Protein AF-V6CKE5-F1 (afdb_monomer_lite)

InterPro domains:
  IPR001406 Pseudouridine synthase I, TruA [PTHR11142] (24-165)
  IPR020095 Pseudouridine synthase I, TruA, C-terminal [G3DSA:3.30.70.660] (12-166)
  IPR020097 Pseudouridine synthase I, TruA, alpha/beta domain [PF01416] (45-165)
  IPR020103 Pseudouridine synthase, catalytic domain superfamily [SSF55120] (24-178)

Radius of gyration: 19.89 Å; chains: 1; bounding box: 54×51×44 Å

Foldseek 3Di:
DWEFADPVLVVVCVVPNDPLNVQCVLAADYHYPQFAPVLLQVLFVVQAAWFQLQQLAQDDPVNVVVDPDDDGSTWHKHDWDKDFDARPPDDDPGTGGIDIDTDTPDHHPLNVQLSVLVSRCRRNVVDPSVLSVVCRVPRHNCSSVVVVRDGHDDSNDDDDDDDDDPVCVVPPVVDDDDPVNPD

Secondary structure (DSSP, 8-state):
-EEES-HHHHHHHHHS--HHHHHTTTTS-EE-S---HHHHHHHHHTTSEEEETTTT----HHHHHH-SSPPP-EEEEEEEEEEE---SS---SSEEEEEEEEEES---TTHHHHHHHHHHHHHTTSS-HHHHHHHHHS--TTHHHHTTPPPPPGGG---------THHHHS-SS----TTTT-

pLDDT: mean 93.05, std 6.75, range [58.78, 98.38]

Structure (mmCIF, N/CA/C/O backbone):
data_AF-V6CKE5-F1
#
_entry.id   AF-V6CKE5-F1
#
loop_
_atom_site.group_PDB
_atom_site.id
_atom_site.type_symbol
_atom_site.label_atom_id
_atom_site.label_alt_id
_atom_site.label_comp_id
_atom_site.label_asym_id
_atom_site.label_entity_id
_atom_site.label_seq_id
_atom_site.pdbx_PDB_ins_code
_atom_site.Cartn_x
_atom_site.Cartn_y
_atom_site.Cartn_z
_atom_site.occupancy
_atom_site.B_iso_or_equiv
_atom_site.auth_seq_id
_atom_site.auth_comp_id
_atom_site.auth_asym_id
_atom_site.auth_atom_id
_atom_site.pdbx_PDB_model_num
ATOM 1 N N . MET A 1 1 ? -2.002 -4.321 8.728 1.00 95.06 1 MET A N 1
ATOM 2 C CA . MET A 1 1 ? -2.732 -3.091 9.134 1.00 95.06 1 MET A CA 1
ATOM 3 C C . MET A 1 1 ? -3.701 -3.461 10.238 1.00 95.06 1 MET A C 1
ATOM 5 O O . MET A 1 1 ? -4.256 -4.550 10.170 1.00 95.06 1 MET A O 1
ATOM 9 N N . ALA A 1 2 ? -3.904 -2.573 11.210 1.00 96.38 2 ALA A N 1
ATOM 10 C CA . ALA A 1 2 ? -4.825 -2.771 12.328 1.00 96.38 2 ALA A CA 1
ATOM 11 C C . ALA A 1 2 ? -5.890 -1.666 12.286 1.00 96.38 2 ALA A C 1
ATOM 13 O O . ALA A 1 2 ? -5.598 -0.505 12.577 1.00 96.38 2 ALA A O 1
ATOM 14 N N . VAL A 1 3 ? -7.099 -2.001 11.843 1.00 97.12 3 VAL A N 1
ATOM 15 C CA . VAL A 1 3 ? -8.212 -1.056 11.671 1.00 97.12 3 VAL A CA 1
ATOM 16 C C . VAL A 1 3 ? -9.081 -1.106 12.914 1.00 97.12 3 VAL A C 1
ATOM 18 O O . VAL A 1 3 ? -9.561 -2.170 13.277 1.00 97.12 3 VAL A O 1
ATOM 21 N N . CYS A 1 4 ? -9.288 0.023 13.583 1.00 96.69 4 CYS A N 1
ATOM 22 C CA . CYS A 1 4 ? -10.132 0.053 14.772 1.00 96.69 4 CYS A CA 1
ATOM 23 C C . CYS A 1 4 ? -11.599 -0.233 14.414 1.00 96.69 4 CYS A C 1
ATOM 25 O O . CYS A 1 4 ? -12.102 0.276 13.410 1.00 96.69 4 CYS A O 1
ATOM 27 N N . ARG A 1 5 ? -12.280 -1.044 15.231 1.00 95.69 5 ARG A N 1
ATOM 28 C CA . ARG A 1 5 ? -13.643 -1.517 14.943 1.00 95.69 5 ARG A CA 1
ATOM 29 C C . ARG A 1 5 ? -14.715 -0.435 15.036 1.00 95.69 5 ARG A C 1
ATOM 31 O O . ARG A 1 5 ? -15.672 -0.470 14.268 1.00 95.69 5 ARG A O 1
ATOM 38 N N . SER A 1 6 ? -14.576 0.516 15.959 1.00 96.75 6 SER A N 1
ATOM 39 C CA . SER A 1 6 ? -15.578 1.566 16.170 1.00 96.75 6 SER A CA 1
ATOM 40 C C . SER A 1 6 ? -14.961 2.909 16.555 1.00 96.75 6 SER A C 1
ATOM 42 O O . SER A 1 6 ? -13.808 2.986 16.989 1.00 96.75 6 SER A O 1
ATOM 44 N N . TRP A 1 7 ? -15.719 3.989 16.348 1.00 96.62 7 TRP A N 1
ATOM 45 C CA . TRP A 1 7 ? -15.245 5.346 16.638 1.00 96.62 7 TRP A CA 1
ATOM 46 C C . TRP A 1 7 ? -15.131 5.591 18.141 1.00 96.62 7 TRP A C 1
ATOM 48 O O . TRP A 1 7 ? -14.214 6.281 18.574 1.00 96.62 7 TRP A O 1
ATOM 58 N N . GLU A 1 8 ? -15.997 4.967 18.938 1.00 95.50 8 GLU A N 1
ATOM 59 C CA . GLU A 1 8 ? -15.934 5.001 20.399 1.00 95.50 8 GLU A CA 1
ATOM 60 C C . GLU A 1 8 ? -14.622 4.388 20.898 1.00 95.50 8 GLU A C 1
ATOM 62 O O . GLU A 1 8 ? -13.918 5.000 21.701 1.00 95.50 8 GLU A O 1
ATOM 67 N N . LEU A 1 9 ? -14.252 3.214 20.366 1.00 94.88 9 LEU A N 1
ATOM 68 C CA . LEU A 1 9 ? -12.976 2.574 20.677 1.00 94.88 9 LEU A CA 1
ATOM 69 C C . LEU A 1 9 ? -11.803 3.446 20.234 1.00 94.88 9 LEU A C 1
ATOM 71 O O . LEU A 1 9 ? -10.870 3.637 21.008 1.00 94.88 9 LEU A O 1
ATOM 75 N N . TRP A 1 10 ? -11.861 4.009 19.024 1.00 95.88 10 TRP A N 1
ATOM 76 C CA . TRP A 1 10 ? -10.805 4.869 18.489 1.00 95.88 10 TRP A CA 1
ATOM 77 C C . TRP A 1 10 ? -10.541 6.102 19.360 1.00 95.88 10 TRP A C 1
ATOM 79 O O . TRP A 1 10 ? -9.384 6.443 19.604 1.00 95.88 10 TRP A O 1
ATOM 89 N N . GLU A 1 11 ? -11.587 6.762 19.854 1.00 95.00 11 GLU A N 1
ATOM 90 C CA . GLU A 1 11 ? -11.428 7.912 20.746 1.00 95.00 11 GLU A CA 1
ATOM 91 C C . GLU A 1 11 ? -10.971 7.492 22.150 1.00 95.00 11 GLU A C 1
ATOM 93 O O . GLU A 1 11 ? -10.092 8.141 22.720 1.00 95.00 11 GLU A O 1
ATOM 98 N N . SER A 1 12 ? -11.465 6.363 22.672 1.00 94.06 12 SER A N 1
ATOM 99 C CA . SER A 1 12 ? -11.025 5.813 23.960 1.00 94.06 12 SER A CA 1
ATOM 100 C C . SER A 1 12 ? -9.525 5.493 23.968 1.00 94.06 12 SER A C 1
ATOM 102 O O . SER A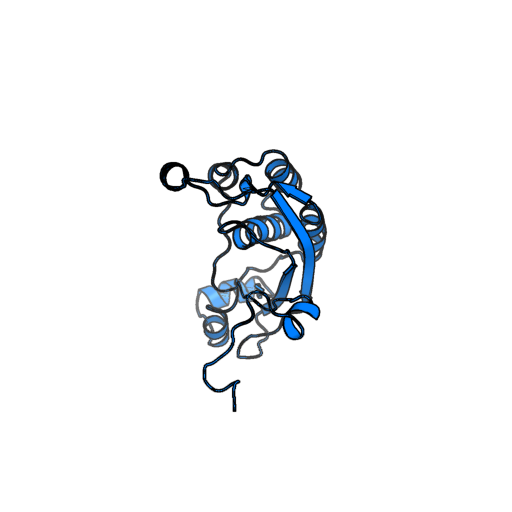 1 12 ? -8.798 5.997 24.823 1.00 94.06 12 SER A O 1
ATOM 104 N N . ILE A 1 13 ? -9.016 4.757 22.972 1.00 93.56 13 ILE A N 1
ATOM 105 C CA . ILE A 1 13 ? -7.592 4.373 22.915 1.00 93.56 13 ILE A CA 1
ATOM 106 C C . ILE A 1 13 ? -6.646 5.558 22.682 1.00 93.56 13 ILE A C 1
ATOM 108 O O . ILE A 1 13 ? -5.439 5.439 22.900 1.00 93.56 13 ILE A O 1
ATOM 112 N N . ARG A 1 14 ? -7.160 6.688 22.179 1.00 90.00 14 ARG A N 1
ATOM 113 C CA . ARG A 1 14 ? -6.380 7.924 22.020 1.00 90.00 14 ARG A CA 1
ATOM 114 C C . ARG A 1 14 ? -6.193 8.652 23.345 1.00 90.00 14 ARG A C 1
ATOM 116 O O . ARG A 1 14 ? -5.189 9.346 23.489 1.00 90.00 14 ARG A O 1
ATOM 123 N N . GLN A 1 15 ? -7.136 8.502 24.271 1.00 92.25 15 GLN A N 1
ATOM 124 C CA . GLN A 1 15 ? -7.051 9.054 25.620 1.00 92.25 15 GLN A CA 1
ATOM 125 C C . GLN A 1 15 ? -6.273 8.108 26.540 1.00 92.25 15 GLN A C 1
ATOM 127 O O . GLN A 1 15 ? -5.305 8.522 27.172 1.00 92.25 15 GLN A O 1
ATOM 132 N N . GLU A 1 16 ? -6.650 6.829 26.546 1.00 92.56 16 GLU A N 1
ATOM 133 C CA . GLU A 1 16 ? -6.089 5.795 27.416 1.00 92.56 16 GLU A CA 1
ATOM 134 C C . GLU A 1 16 ? -5.724 4.547 26.589 1.00 92.56 16 GLU A C 1
ATOM 136 O O . GLU A 1 16 ? -6.525 3.622 26.432 1.00 92.56 16 GLU A O 1
ATOM 141 N N . PRO A 1 17 ? -4.516 4.504 25.995 1.00 90.38 17 PRO A N 1
ATOM 142 C CA . PRO A 1 17 ? -4.097 3.378 25.171 1.00 90.38 17 PRO A CA 1
ATOM 143 C C . PRO A 1 17 ? -3.901 2.108 26.007 1.00 90.38 17 PRO A C 1
ATOM 145 O O . PRO A 1 17 ? -3.152 2.089 26.984 1.00 90.38 17 PRO A O 1
ATOM 148 N N . SER A 1 18 ? -4.520 1.013 25.567 1.00 89.94 18 SER A N 1
ATOM 149 C CA . SER A 1 18 ? -4.350 -0.311 26.173 1.00 89.94 18 SER A CA 1
ATOM 150 C C . SER A 1 18 ? -3.002 -0.955 25.821 1.00 89.94 18 SER A C 1
ATOM 152 O O . SER A 1 18 ? -2.327 -0.556 24.867 1.00 89.94 18 SER A O 1
ATOM 154 N N . ILE A 1 19 ? -2.633 -2.024 26.538 1.00 90.25 19 ILE A N 1
ATOM 155 C CA . ILE A 1 19 ? -1.428 -2.828 26.251 1.00 90.25 19 ILE A CA 1
ATOM 156 C C . ILE A 1 19 ? -1.431 -3.332 24.800 1.00 90.25 19 ILE A C 1
ATOM 158 O O . ILE A 1 19 ? -0.408 -3.244 24.121 1.00 90.25 19 ILE A O 1
ATOM 162 N N . SER A 1 20 ? -2.587 -3.764 24.283 1.00 88.44 20 SER A N 1
ATOM 163 C CA . SER A 1 20 ? -2.726 -4.200 22.889 1.00 88.44 20 SER A CA 1
ATOM 164 C C . SER A 1 20 ? -2.335 -3.090 21.906 1.00 88.44 20 SER A C 1
ATOM 166 O O . SER A 1 20 ? -1.635 -3.349 20.929 1.00 88.44 20 SER A O 1
ATOM 168 N N . CYS A 1 21 ? -2.677 -1.828 22.193 1.00 90.25 21 CYS A N 1
ATOM 169 C CA . CYS A 1 21 ? -2.290 -0.688 21.354 1.00 90.25 21 CYS A CA 1
ATOM 170 C C . CYS A 1 21 ? -0.771 -0.484 21.291 1.00 90.25 21 CYS A C 1
ATOM 172 O O . CYS A 1 21 ? -0.251 -0.106 20.239 1.00 90.25 21 CYS A O 1
ATOM 174 N N . PHE A 1 22 ? -0.065 -0.725 22.399 1.00 89.81 22 PHE A N 1
ATOM 175 C CA . PHE A 1 22 ? 1.396 -0.680 22.432 1.00 89.81 22 PHE A CA 1
ATOM 176 C C . PHE A 1 22 ? 2.013 -1.869 21.704 1.00 89.81 22 PHE A C 1
ATOM 178 O O . PHE A 1 22 ? 2.973 -1.681 20.961 1.00 89.81 22 PHE A O 1
ATOM 185 N N . SER A 1 23 ? 1.430 -3.059 21.863 1.00 89.19 23 SER A N 1
ATOM 186 C CA . SER A 1 23 ? 1.922 -4.280 21.223 1.00 89.19 23 SER A CA 1
ATOM 187 C C . SER A 1 23 ? 1.886 -4.210 19.694 1.00 89.19 23 SER A C 1
ATOM 189 O O . SER A 1 23 ? 2.765 -4.758 19.046 1.00 89.19 23 SER A O 1
ATOM 191 N N . GLU A 1 24 ? 0.931 -3.472 19.122 1.00 90.56 24 GLU A N 1
ATOM 192 C CA . GLU A 1 24 ? 0.772 -3.312 17.669 1.00 90.56 24 GLU A CA 1
ATOM 193 C C . GLU A 1 24 ? 1.508 -2.097 17.096 1.00 90.56 24 GLU A C 1
ATOM 195 O O . GLU A 1 24 ? 1.622 -1.948 15.877 1.00 90.56 24 GLU A O 1
ATOM 200 N N . ARG A 1 25 ? 1.994 -1.189 17.954 1.00 89.25 25 ARG A N 1
ATOM 201 C CA . ARG A 1 25 ? 2.515 0.123 17.538 1.00 89.25 25 ARG A CA 1
ATOM 202 C C . ARG A 1 25 ? 3.630 0.013 16.504 1.00 89.25 25 ARG A C 1
ATOM 204 O O . ARG A 1 25 ? 3.665 0.823 15.580 1.00 89.25 25 ARG A O 1
ATOM 211 N N . ASP A 1 26 ? 4.500 -0.973 16.689 1.00 91.50 26 ASP A N 1
ATOM 212 C CA . ASP A 1 26 ? 5.720 -1.161 15.908 1.00 91.50 26 ASP A CA 1
ATOM 213 C C . ASP A 1 26 ? 5.584 -2.295 14.871 1.00 91.50 26 ASP A C 1
ATOM 215 O O . ASP A 1 26 ? 6.546 -2.579 14.164 1.00 91.50 26 ASP A O 1
ATOM 219 N N . TYR A 1 27 ? 4.386 -2.888 14.738 1.00 93.56 27 TYR A N 1
ATOM 220 C CA . TYR A 1 27 ? 4.117 -4.006 13.822 1.00 93.56 27 TYR A CA 1
ATOM 221 C C . TYR A 1 27 ? 2.946 -3.771 12.864 1.00 93.56 27 TYR A C 1
ATOM 223 O O . TYR A 1 27 ? 2.770 -4.496 11.887 1.00 93.56 27 TYR A O 1
ATOM 231 N N . ALA A 1 28 ? 2.132 -2.741 13.095 1.00 95.12 28 ALA A N 1
ATOM 232 C CA . ALA A 1 28 ? 0.996 -2.446 12.242 1.00 95.12 28 ALA A CA 1
ATOM 233 C C . ALA A 1 28 ? 0.814 -0.945 12.018 1.00 95.12 28 ALA A C 1
ATOM 235 O O . ALA A 1 28 ? 0.992 -0.103 12.899 1.00 95.12 28 ALA A O 1
ATOM 236 N N . TRP A 1 29 ? 0.346 -0.597 10.817 1.00 96.19 29 TRP A N 1
ATOM 237 C CA . TRP A 1 29 ? -0.287 0.699 10.615 1.00 96.19 29 TRP A CA 1
ATOM 238 C C . TRP A 1 29 ? -1.669 0.673 11.273 1.00 96.19 29 TRP A C 1
ATOM 240 O O . TRP A 1 29 ? -2.582 0.015 10.766 1.00 96.19 29 TRP A O 1
ATOM 250 N N . ARG A 1 30 ? -1.788 1.363 12.413 1.00 95.12 30 ARG A N 1
ATOM 251 C CA . ARG A 1 30 ? -3.059 1.587 13.107 1.00 95.12 30 ARG A CA 1
ATOM 252 C C . ARG A 1 30 ? -3.893 2.623 12.366 1.00 95.12 30 ARG A C 1
ATOM 254 O O . ARG A 1 30 ? -3.406 3.714 12.065 1.00 95.12 30 ARG A O 1
ATOM 261 N N . LEU A 1 31 ? -5.135 2.266 12.082 1.00 96.19 31 LEU A N 1
ATOM 262 C CA . LEU A 1 31 ? -6.053 3.036 11.260 1.00 96.19 31 LEU A CA 1
ATOM 263 C C . LEU A 1 31 ? -7.394 3.231 11.990 1.00 96.19 31 LEU A C 1
ATOM 265 O O . LEU A 1 31 ? -7.808 2.339 12.734 1.00 96.19 31 LEU A O 1
ATOM 269 N N . PRO A 1 32 ? -8.081 4.369 11.786 1.00 96.75 32 PRO A N 1
ATOM 270 C CA . PRO A 1 32 ? -9.406 4.594 12.356 1.00 96.75 32 PRO A CA 1
ATOM 271 C C . PRO A 1 32 ? -10.468 3.684 11.707 1.00 96.75 32 PRO A C 1
ATOM 273 O O . PRO A 1 32 ? -10.220 3.089 10.655 1.00 96.75 32 PRO A O 1
ATOM 276 N N . PRO A 1 33 ? -11.678 3.602 12.271 1.00 97.19 33 PRO A N 1
ATOM 277 C CA . PRO A 1 33 ? -12.795 2.906 11.638 1.00 97.19 33 PRO A CA 1
ATOM 278 C C . PRO A 1 33 ? -13.175 3.533 10.291 1.00 97.19 33 PRO A C 1
ATOM 280 O O . PRO A 1 33 ? -12.913 4.710 10.039 1.00 97.19 33 PRO A O 1
ATOM 283 N N . GLY A 1 34 ? -13.817 2.746 9.421 1.00 95.94 34 GLY A N 1
ATOM 284 C CA . GLY A 1 34 ? -14.278 3.185 8.093 1.00 95.94 34 GLY A CA 1
ATOM 285 C C . GLY A 1 34 ? -13.407 2.733 6.915 1.00 95.94 34 GLY A C 1
ATOM 286 O O . GLY A 1 34 ? -13.657 3.131 5.782 1.00 95.94 34 GLY A O 1
ATOM 287 N N . PHE A 1 35 ? -12.397 1.896 7.160 1.00 97.38 35 PHE A N 1
ATOM 288 C CA . PHE A 1 35 ? -11.571 1.308 6.106 1.00 97.38 35 PHE A CA 1
ATOM 289 C C . PHE A 1 35 ? -12.399 0.377 5.207 1.00 97.38 35 PHE A C 1
ATOM 291 O O . PHE A 1 35 ? -12.988 -0.592 5.685 1.00 97.38 35 PHE A O 1
ATOM 298 N N . SER A 1 36 ? -12.396 0.617 3.894 1.00 97.69 36 SER A N 1
ATOM 299 C CA . SER A 1 36 ? -13.058 -0.266 2.926 1.00 97.69 36 SER A CA 1
ATOM 300 C C . SER A 1 36 ? -12.086 -1.254 2.267 1.00 97.69 36 SER A C 1
ATOM 302 O O . SER A 1 36 ? -11.322 -0.899 1.367 1.00 97.69 36 SER A O 1
ATOM 304 N N . ALA A 1 37 ? -12.170 -2.529 2.660 1.00 96.75 37 ALA A N 1
ATOM 305 C CA . ALA A 1 37 ? -11.401 -3.627 2.065 1.00 96.75 37 ALA A CA 1
ATOM 306 C C . ALA A 1 37 ? -11.645 -3.783 0.549 1.00 96.75 37 ALA A C 1
ATOM 308 O O . ALA A 1 37 ? -10.705 -3.974 -0.224 1.00 96.75 37 ALA A O 1
ATOM 309 N N . HIS A 1 38 ? -12.900 -3.635 0.110 1.00 97.12 38 HIS A N 1
ATOM 310 C CA . HIS A 1 38 ? -13.278 -3.718 -1.303 1.00 97.12 38 HIS A CA 1
ATOM 311 C C . HIS A 1 38 ? -12.565 -2.656 -2.153 1.00 97.12 38 HIS A C 1
ATOM 313 O O . HIS A 1 38 ? -12.032 -2.966 -3.216 1.00 97.12 38 HIS A O 1
ATOM 319 N N . LYS A 1 39 ? -12.500 -1.408 -1.668 1.00 97.75 39 LYS A N 1
ATOM 320 C CA . LYS A 1 39 ? -11.811 -0.315 -2.371 1.00 97.75 39 LYS A CA 1
ATOM 321 C C . LYS A 1 39 ? -10.315 -0.570 -2.508 1.00 97.75 39 LYS A C 1
ATOM 323 O O . LYS A 1 39 ? -9.745 -0.270 -3.553 1.00 97.75 39 LYS A O 1
ATOM 328 N N . VAL A 1 40 ? -9.688 -1.163 -1.492 1.00 97.31 40 VAL A N 1
ATOM 329 C CA . VAL A 1 40 ? -8.274 -1.555 -1.573 1.00 97.31 40 VAL A CA 1
ATOM 330 C C . VAL A 1 40 ? -8.052 -2.621 -2.637 1.00 97.31 40 VAL A C 1
ATOM 332 O O . VAL A 1 40 ? -7.129 -2.477 -3.431 1.00 97.31 40 VAL A O 1
ATOM 335 N N . LEU A 1 41 ? -8.903 -3.647 -2.702 1.00 96.56 41 LEU A N 1
ATOM 336 C CA . LEU A 1 41 ? -8.821 -4.668 -3.752 1.00 96.56 41 LEU A CA 1
ATOM 337 C C . LEU A 1 41 ? -9.003 -4.058 -5.149 1.00 96.56 41 LEU A C 1
ATOM 339 O O . LEU A 1 41 ? -8.202 -4.328 -6.041 1.00 96.56 41 LEU A O 1
ATOM 343 N N . GLN A 1 42 ? -10.005 -3.192 -5.324 1.00 96.88 42 GLN A N 1
ATOM 344 C CA . GLN A 1 42 ? -10.273 -2.504 -6.588 1.00 96.88 42 GLN A CA 1
ATOM 345 C C . GLN A 1 42 ? -9.085 -1.643 -7.040 1.00 96.88 42 GLN A C 1
ATOM 347 O O . GLN A 1 42 ? -8.617 -1.783 -8.167 1.00 96.88 42 GLN A O 1
ATOM 352 N N . ALA A 1 43 ? -8.571 -0.772 -6.169 1.00 97.75 43 ALA A N 1
ATOM 353 C CA . ALA A 1 43 ? -7.433 0.083 -6.500 1.00 97.75 43 ALA A CA 1
ATOM 354 C C . ALA A 1 43 ? -6.123 -0.707 -6.634 1.00 97.75 43 ALA A C 1
ATOM 356 O O . ALA A 1 43 ? -5.266 -0.340 -7.432 1.00 97.75 43 ALA A O 1
ATOM 357 N N . GLY A 1 44 ? -5.973 -1.815 -5.902 1.00 97.62 44 GLY A N 1
ATOM 358 C CA . GLY A 1 44 ? -4.832 -2.722 -6.006 1.00 97.62 44 GLY A CA 1
ATOM 359 C C . GLY A 1 44 ? -4.653 -3.275 -7.418 1.00 97.62 44 GLY A C 1
ATOM 360 O O . GLY A 1 44 ? -3.528 -3.344 -7.908 1.00 97.62 44 GLY A O 1
ATOM 361 N N . LYS A 1 45 ? -5.761 -3.569 -8.112 1.00 97.75 45 LYS A N 1
ATOM 362 C CA . LYS A 1 45 ? -5.739 -4.053 -9.499 1.00 97.75 45 LYS A CA 1
ATOM 363 C C . LYS A 1 45 ? -5.141 -3.072 -10.499 1.00 97.75 45 LYS A C 1
ATOM 365 O O . LYS A 1 45 ? -4.549 -3.521 -11.471 1.00 97.75 45 LYS A O 1
ATOM 370 N N . LEU A 1 46 ? -5.215 -1.765 -10.247 1.00 97.69 46 LEU A N 1
ATOM 371 C CA . LEU A 1 46 ? -4.593 -0.765 -11.122 1.00 97.69 46 LEU A CA 1
ATOM 372 C C . LEU A 1 46 ? -3.063 -0.852 -11.135 1.00 97.69 46 LEU A C 1
ATOM 374 O O . LEU A 1 46 ? -2.432 -0.393 -12.080 1.00 97.69 46 LEU A O 1
ATOM 378 N N . PHE A 1 47 ? -2.467 -1.414 -10.084 1.00 97.94 47 PHE A N 1
ATOM 379 C CA . PHE A 1 47 ? -1.020 -1.537 -9.962 1.00 97.94 47 PHE A CA 1
ATOM 380 C C . PHE A 1 47 ? -0.463 -2.819 -10.579 1.00 97.94 47 PHE A C 1
ATOM 382 O O . PHE A 1 47 ? 0.743 -2.879 -10.800 1.00 97.94 47 PHE A O 1
ATOM 389 N N . GLU A 1 48 ? -1.290 -3.842 -10.815 1.00 98.06 48 GLU A N 1
ATOM 390 C CA . GLU A 1 48 ? -0.838 -5.111 -11.392 1.00 98.06 48 GLU A CA 1
ATOM 391 C C . GLU A 1 48 ? -0.382 -4.920 -12.854 1.00 98.06 48 GLU A C 1
ATOM 393 O O . GLU A 1 48 ? -0.897 -4.076 -13.589 1.00 98.06 48 GLU A O 1
ATOM 398 N N . GLY A 1 49 ? 0.609 -5.709 -13.273 1.00 98.06 49 GLY A N 1
ATOM 399 C CA . GLY A 1 49 ? 1.218 -5.635 -14.599 1.00 98.06 49 GLY A CA 1
ATOM 400 C C . GLY A 1 49 ? 2.427 -4.702 -14.682 1.00 98.06 49 GLY A C 1
ATOM 401 O O . GLY A 1 49 ? 3.091 -4.402 -13.685 1.00 98.06 49 GLY A O 1
ATOM 402 N N . GLU A 1 50 ? 2.753 -4.291 -15.907 1.00 97.69 50 GLU A N 1
ATOM 403 C CA . GLU A 1 50 ? 3.864 -3.384 -16.187 1.00 97.69 50 GLU A CA 1
ATOM 404 C C . GLU A 1 50 ? 3.465 -1.935 -15.893 1.00 97.69 50 GLU A C 1
ATOM 406 O O . GLU A 1 50 ? 2.481 -1.431 -16.425 1.00 97.69 50 GLU A O 1
ATOM 411 N N . GLN A 1 51 ? 4.240 -1.263 -15.044 1.00 96.75 51 GLN A N 1
ATOM 412 C CA . GLN A 1 51 ? 3.959 0.092 -14.585 1.00 96.75 51 GLN A CA 1
ATOM 413 C C . GLN A 1 51 ? 5.238 0.925 -14.499 1.00 96.75 51 GLN A C 1
ATOM 415 O O . GLN A 1 51 ? 6.291 0.448 -14.061 1.00 96.75 51 GLN A O 1
ATOM 420 N N . VAL A 1 52 ? 5.140 2.211 -14.841 1.00 96.56 52 VAL A N 1
ATOM 421 C CA . VAL A 1 52 ? 6.217 3.178 -14.596 1.00 96.56 52 VAL A CA 1
ATOM 422 C C . VAL A 1 52 ? 6.001 3.811 -13.222 1.00 96.56 52 VAL A C 1
ATOM 424 O O . VAL A 1 52 ? 5.240 4.756 -13.049 1.00 96.56 52 VAL A O 1
ATOM 427 N N . MET A 1 53 ? 6.711 3.317 -12.213 1.00 97.25 53 MET A N 1
ATOM 428 C CA . MET A 1 53 ? 6.523 3.673 -10.800 1.00 97.25 53 MET A CA 1
ATOM 429 C C . MET A 1 53 ? 7.169 5.009 -10.404 1.00 97.25 53 MET A C 1
ATOM 431 O O . MET A 1 53 ? 7.554 5.205 -9.252 1.00 97.25 53 MET A O 1
ATOM 435 N N . GLY A 1 54 ? 7.303 5.944 -11.349 1.00 96.44 54 GLY A N 1
ATOM 436 C CA . GLY A 1 54 ? 8.041 7.192 -11.156 1.00 96.44 54 GLY A CA 1
ATOM 437 C C . GLY A 1 54 ? 7.445 8.070 -10.060 1.00 96.44 54 GLY A C 1
ATOM 438 O O . GLY A 1 54 ? 8.181 8.519 -9.187 1.00 96.44 54 GLY A O 1
ATOM 439 N N . SER A 1 55 ? 6.120 8.232 -10.012 1.00 97.31 55 SER A N 1
ATOM 440 C CA . SER A 1 55 ? 5.463 8.974 -8.924 1.00 97.31 55 SER A CA 1
ATOM 441 C C . SER A 1 55 ? 5.501 8.269 -7.575 1.00 97.31 55 SER A C 1
ATOM 443 O O . SER A 1 55 ? 5.440 8.915 -6.532 1.00 97.31 55 SER A O 1
ATOM 445 N N . PHE A 1 56 ? 5.688 6.954 -7.573 1.00 97.69 56 PHE A N 1
ATOM 446 C CA . PHE A 1 56 ? 5.867 6.161 -6.361 1.00 97.69 56 PHE A CA 1
ATOM 447 C C . PHE A 1 56 ? 7.347 6.023 -5.971 1.00 97.69 56 PHE A C 1
ATOM 449 O O . PHE A 1 56 ? 7.657 5.383 -4.971 1.00 97.69 56 PHE A O 1
ATOM 456 N N . PHE A 1 57 ? 8.273 6.642 -6.706 1.00 96.06 57 PHE A N 1
ATOM 457 C CA . PHE A 1 57 ? 9.700 6.604 -6.415 1.00 96.06 57 PHE A CA 1
ATOM 458 C C . PHE A 1 57 ? 10.108 7.825 -5.590 1.00 96.06 57 PHE A C 1
ATOM 460 O O . PHE A 1 57 ? 10.091 8.956 -6.081 1.00 96.06 57 PHE A O 1
ATOM 467 N N . LYS A 1 58 ? 10.572 7.617 -4.350 1.00 94.75 58 LYS A N 1
ATOM 468 C CA . LYS A 1 58 ? 11.346 8.657 -3.661 1.00 94.75 58 LYS A CA 1
ATOM 469 C C . LYS A 1 58 ? 12.695 8.827 -4.351 1.00 94.75 58 LYS A C 1
ATOM 471 O O . LYS A 1 58 ? 13.652 8.127 -4.030 1.00 94.75 58 LYS A O 1
ATOM 476 N N . HIS A 1 59 ? 12.724 9.777 -5.276 1.00 91.94 59 HIS A N 1
ATOM 477 C CA . HIS A 1 59 ? 13.905 10.149 -6.034 1.00 91.94 59 HIS A CA 1
ATOM 478 C C . HIS A 1 59 ? 14.033 11.672 -6.063 1.00 91.94 59 HIS A C 1
ATOM 480 O O . HIS A 1 59 ? 13.487 12.363 -6.934 1.00 91.94 59 HIS A O 1
ATOM 486 N N . THR A 1 60 ? 14.695 12.200 -5.039 1.00 87.94 60 THR A N 1
ATOM 487 C CA . THR A 1 60 ? 14.898 13.636 -4.836 1.00 87.94 60 THR A CA 1
ATOM 488 C C . THR A 1 60 ? 15.888 14.200 -5.853 1.00 87.94 60 THR A C 1
ATOM 490 O O . THR A 1 60 ? 16.771 13.499 -6.345 1.00 87.94 60 THR A O 1
ATOM 493 N N . ALA A 1 61 ? 15.807 15.505 -6.130 1.00 87.12 61 ALA A N 1
ATOM 494 C CA . ALA A 1 61 ? 16.784 16.179 -6.990 1.00 87.12 61 ALA A CA 1
ATOM 495 C C . ALA A 1 61 ? 18.227 16.052 -6.467 1.00 87.12 61 ALA A C 1
ATOM 497 O O . ALA A 1 61 ? 19.168 16.098 -7.249 1.00 87.12 61 ALA A O 1
ATOM 498 N N . ARG A 1 62 ? 18.409 15.888 -5.148 1.00 87.56 62 ARG A N 1
ATOM 499 C CA . ARG A 1 62 ? 19.719 15.619 -4.549 1.00 87.56 62 ARG A CA 1
ATOM 500 C C . ARG A 1 62 ? 20.243 14.250 -4.969 1.00 87.56 62 ARG A C 1
ATOM 502 O O . ARG A 1 62 ? 21.370 14.183 -5.431 1.00 87.56 62 ARG A O 1
ATOM 509 N N . GLU A 1 63 ? 19.444 13.198 -4.822 1.00 86.75 63 GLU A N 1
ATOM 510 C CA . GLU A 1 63 ? 19.827 11.825 -5.189 1.00 86.75 63 GLU A CA 1
ATOM 511 C C . GLU A 1 63 ? 20.156 11.721 -6.681 1.00 86.75 63 GLU A C 1
ATOM 513 O O . GLU A 1 63 ? 21.239 11.255 -7.024 1.00 86.75 63 GLU A O 1
ATOM 518 N N . LYS A 1 64 ? 19.324 12.326 -7.540 1.00 86.94 64 LYS A N 1
ATOM 519 C CA . LYS A 1 64 ? 19.545 12.398 -8.996 1.00 86.94 64 LYS A CA 1
ATOM 520 C C . LYS A 1 64 ? 20.920 12.942 -9.395 1.00 86.94 64 LYS A C 1
ATOM 522 O O . LYS A 1 64 ? 21.435 12.568 -10.438 1.00 86.94 64 LYS A O 1
ATOM 527 N N . ARG A 1 65 ? 21.507 13.848 -8.602 1.00 88.38 65 ARG A N 1
ATOM 528 C CA . ARG A 1 65 ? 22.827 14.441 -8.893 1.00 88.38 65 ARG A CA 1
ATOM 529 C C . ARG A 1 65 ? 24.000 13.525 -8.552 1.00 88.38 65 ARG A C 1
ATOM 531 O O . ARG A 1 65 ? 25.073 13.717 -9.110 1.00 88.38 65 ARG A O 1
ATOM 538 N N . TYR A 1 66 ? 23.822 12.604 -7.608 1.00 87.56 66 TYR A N 1
ATOM 539 C CA . TYR A 1 66 ? 24.884 11.708 -7.140 1.00 87.56 66 TYR A CA 1
ATOM 540 C C . TYR A 1 66 ? 24.787 10.305 -7.749 1.00 87.56 66 TYR A C 1
ATOM 542 O O . TYR A 1 66 ? 25.708 9.513 -7.575 1.00 87.56 66 TYR A O 1
ATOM 550 N N . GLU A 1 67 ? 23.699 9.990 -8.454 1.00 86.69 67 GLU A N 1
ATOM 551 C CA . GLU A 1 67 ? 23.523 8.707 -9.129 1.00 86.69 67 GLU A CA 1
ATOM 552 C C . GLU A 1 67 ? 24.152 8.729 -10.533 1.00 86.69 67 GLU A C 1
ATOM 554 O O . GLU A 1 67 ? 23.656 9.437 -11.409 1.00 86.69 67 GLU A O 1
ATOM 559 N N . PRO A 1 68 ? 25.211 7.936 -10.792 1.00 83.38 68 PRO A N 1
ATOM 560 C CA . PRO A 1 68 ? 25.793 7.830 -12.131 1.00 83.38 68 PRO A CA 1
ATOM 561 C C . PRO A 1 68 ? 24.853 7.122 -13.118 1.00 83.38 68 PRO A C 1
ATOM 563 O O . PRO A 1 68 ? 24.918 7.366 -14.319 1.00 83.38 68 PRO A O 1
ATOM 566 N N . ILE A 1 69 ? 23.979 6.245 -12.613 1.00 83.88 69 ILE A N 1
ATOM 567 C CA . ILE A 1 69 ? 22.962 5.524 -13.378 1.00 83.88 69 ILE A CA 1
ATOM 568 C C . ILE A 1 69 ? 21.671 5.561 -12.566 1.00 83.88 69 ILE A C 1
ATOM 570 O O . ILE A 1 69 ? 21.626 5.034 -11.455 1.00 83.88 69 ILE A O 1
ATOM 574 N N . SER A 1 70 ? 20.620 6.162 -13.122 1.00 78.38 70 SER A N 1
ATOM 575 C CA . SER A 1 70 ? 19.315 6.183 -12.464 1.00 78.38 70 SER A CA 1
ATOM 576 C C . SER A 1 70 ? 18.656 4.798 -12.507 1.00 78.38 70 SER A C 1
ATOM 578 O O . SER A 1 70 ? 18.563 4.202 -13.586 1.00 78.38 70 SER A O 1
ATOM 580 N N . PRO A 1 71 ? 18.132 4.289 -11.376 1.00 83.56 71 PRO A N 1
ATOM 581 C CA . PRO A 1 71 ? 17.331 3.077 -11.361 1.00 83.56 71 PRO A CA 1
ATOM 582 C C . PRO A 1 71 ? 16.129 3.209 -12.293 1.00 83.56 71 PRO A C 1
ATOM 584 O O . PRO A 1 71 ? 15.425 4.222 -12.289 1.00 83.56 71 PRO A O 1
ATOM 587 N N . THR A 1 72 ? 15.846 2.157 -13.061 1.00 91.25 72 THR A N 1
ATOM 588 C CA . THR A 1 72 ? 14.628 2.125 -13.873 1.00 91.25 72 THR A CA 1
ATOM 589 C C . THR A 1 72 ? 13.394 2.128 -12.971 1.00 91.25 72 THR A C 1
ATOM 591 O O . THR A 1 72 ? 13.270 1.297 -12.066 1.00 91.25 72 THR A O 1
ATOM 594 N N . ALA A 1 73 ? 12.471 3.057 -13.220 1.00 94.19 73 ALA A N 1
ATOM 595 C CA . ALA A 1 73 ? 11.167 3.092 -12.563 1.00 94.19 73 ALA A CA 1
ATOM 596 C C . ALA A 1 73 ? 10.167 2.105 -13.190 1.00 94.19 73 ALA A C 1
ATOM 598 O O . ALA A 1 73 ? 9.104 1.891 -12.617 1.00 94.19 73 ALA A O 1
ATOM 599 N N . LEU A 1 74 ? 10.503 1.481 -14.327 1.00 97.06 74 LEU A N 1
ATOM 600 C CA . LEU A 1 74 ? 9.693 0.419 -14.918 1.00 97.06 74 LEU A CA 1
ATOM 601 C C . LEU A 1 74 ? 9.726 -0.808 -14.003 1.00 97.06 74 LEU A C 1
ATOM 603 O O . LEU A 1 74 ? 10.802 -1.299 -13.633 1.00 97.06 74 LEU A O 1
ATOM 607 N N . LYS A 1 75 ? 8.552 -1.266 -13.581 1.00 97.06 75 LYS A N 1
ATOM 608 C CA . LYS A 1 75 ? 8.379 -2.379 -12.649 1.00 97.06 75 LYS A CA 1
ATOM 609 C C . LYS A 1 75 ? 7.211 -3.233 -13.111 1.00 97.06 75 LYS A C 1
ATOM 611 O O . LYS A 1 75 ? 6.224 -2.711 -13.609 1.00 97.06 75 LYS A O 1
ATOM 616 N N . TYR A 1 76 ? 7.336 -4.539 -12.914 1.00 97.94 76 TYR A N 1
ATOM 617 C CA . TYR A 1 76 ? 6.252 -5.479 -13.153 1.00 97.94 76 TYR A CA 1
ATOM 618 C C . TYR A 1 76 ? 5.745 -5.986 -11.807 1.00 97.94 76 TYR A C 1
ATOM 620 O O . TYR A 1 76 ? 6.494 -6.641 -11.074 1.00 97.94 76 TYR A O 1
ATOM 628 N N . ILE A 1 77 ? 4.507 -5.643 -11.465 1.00 98.25 77 ILE A N 1
ATOM 629 C CA . ILE A 1 77 ? 3.852 -6.094 -10.238 1.00 98.25 77 ILE A CA 1
ATOM 630 C C . ILE A 1 77 ? 3.010 -7.313 -10.580 1.00 98.25 77 ILE A C 1
ATOM 632 O O . ILE A 1 77 ? 2.063 -7.234 -11.357 1.00 98.25 77 ILE A O 1
ATOM 636 N N . PHE A 1 78 ? 3.362 -8.449 -9.988 1.00 97.88 78 PHE A N 1
ATOM 637 C CA . PHE A 1 78 ? 2.666 -9.710 -10.209 1.00 97.88 78 PHE A CA 1
ATOM 638 C C . PHE A 1 78 ? 1.320 -9.748 -9.496 1.00 97.88 78 PHE A C 1
ATOM 640 O O . PHE A 1 78 ? 0.362 -10.298 -10.029 1.00 97.88 78 PHE A O 1
ATOM 647 N N . HIS A 1 79 ? 1.251 -9.192 -8.285 1.00 97.62 79 HIS A N 1
ATOM 648 C CA . HIS A 1 79 ? 0.047 -9.276 -7.475 1.00 97.62 79 HIS A CA 1
ATOM 649 C C . HIS A 1 79 ? -0.054 -8.145 -6.455 1.00 97.62 79 HIS A C 1
ATOM 651 O O . HIS A 1 79 ? 0.940 -7.797 -5.812 1.00 97.62 79 HIS A O 1
ATOM 657 N N . VAL A 1 80 ? -1.274 -7.640 -6.267 1.00 98.12 80 VAL A N 1
ATOM 658 C CA . VAL A 1 80 ? -1.674 -6.856 -5.096 1.00 98.12 80 VAL A CA 1
ATOM 659 C C . VAL A 1 80 ? -2.909 -7.513 -4.480 1.00 98.12 80 VAL A C 1
ATOM 661 O O . VAL A 1 80 ? -3.992 -7.502 -5.065 1.00 98.12 80 VAL A O 1
ATOM 664 N N . GLY A 1 81 ? -2.736 -8.103 -3.301 1.00 96.81 81 GLY A N 1
ATOM 665 C CA . GLY A 1 81 ? -3.764 -8.866 -2.597 1.00 96.81 81 GLY A CA 1
ATOM 666 C C . GLY A 1 81 ? -4.111 -8.287 -1.235 1.00 96.81 81 GLY A C 1
ATOM 667 O O . GLY A 1 81 ? -3.320 -7.563 -0.633 1.00 96.81 81 GLY A O 1
ATOM 668 N N . LEU A 1 82 ? -5.292 -8.650 -0.736 1.00 97.19 82 LEU A N 1
ATOM 669 C CA . LEU A 1 82 ? -5.745 -8.360 0.621 1.00 97.19 82 LEU A CA 1
ATOM 670 C C . LEU A 1 82 ? -6.238 -9.660 1.260 1.00 97.19 82 LEU A C 1
ATOM 672 O O . LEU A 1 82 ? -7.087 -10.342 0.687 1.00 97.19 82 LEU A O 1
ATOM 676 N N . SER A 1 83 ? -5.749 -9.977 2.452 1.00 97.06 83 SER A N 1
ATOM 677 C CA . SER A 1 83 ? -6.239 -11.092 3.261 1.00 97.06 83 SER A CA 1
ATOM 678 C C . SER A 1 83 ? -6.561 -10.635 4.679 1.00 97.06 83 SER A C 1
ATOM 680 O O . SER A 1 83 ? -6.136 -9.562 5.126 1.00 97.06 83 SER A O 1
ATOM 682 N N . LYS A 1 84 ? -7.305 -11.471 5.410 1.00 96.44 84 LYS A N 1
ATOM 683 C CA . LYS A 1 84 ? -7.442 -11.311 6.857 1.00 96.44 84 LYS A CA 1
ATOM 684 C C . LYS A 1 84 ? -6.050 -11.423 7.490 1.00 96.44 84 LYS A C 1
ATOM 686 O O . LYS A 1 84 ? -5.264 -12.287 7.099 1.00 96.44 84 LYS A O 1
ATOM 691 N N . GLY A 1 85 ? -5.741 -10.494 8.383 1.00 94.88 85 GLY A N 1
ATOM 692 C CA . GLY A 1 85 ? -4.553 -10.533 9.226 1.00 94.88 85 GLY A CA 1
ATOM 693 C C . GLY A 1 85 ? -4.899 -10.981 10.639 1.00 94.88 85 GLY A C 1
ATOM 694 O O . GLY A 1 85 ? -6.054 -11.279 10.948 1.00 94.88 85 GLY A O 1
ATOM 695 N N . GLU A 1 86 ? -3.894 -10.972 11.504 1.00 94.00 86 GLU A N 1
ATOM 696 C CA . GLU A 1 86 ? -4.015 -11.356 12.908 1.00 94.00 86 GLU A CA 1
ATOM 697 C C . GLU A 1 86 ? -3.211 -10.390 13.778 1.00 94.00 86 GLU A C 1
ATOM 699 O O . GLU A 1 86 ? -2.356 -9.652 13.274 1.00 94.00 86 GLU A O 1
ATOM 704 N N . ALA A 1 87 ? -3.522 -10.373 15.073 1.00 93.56 87 ALA A N 1
ATOM 705 C CA . ALA A 1 87 ? -2.750 -9.611 16.041 1.00 93.56 87 ALA A CA 1
ATOM 706 C C . ALA A 1 87 ? -1.320 -10.149 16.111 1.00 93.56 87 ALA A C 1
ATOM 708 O O . ALA A 1 87 ? -1.113 -11.361 16.094 1.00 93.56 87 ALA A O 1
ATOM 709 N N . TYR A 1 88 ? -0.334 -9.256 16.210 1.00 88.50 88 TYR A N 1
ATOM 710 C CA . TYR A 1 88 ? 1.066 -9.678 16.236 1.00 88.50 88 TYR A CA 1
ATOM 711 C C . TYR A 1 88 ? 1.431 -10.382 17.549 1.00 88.50 88 TYR A C 1
ATOM 713 O O . TYR A 1 88 ? 2.196 -11.341 17.555 1.00 88.50 88 TYR A O 1
ATOM 721 N N . SER A 1 89 ? 0.904 -9.881 18.669 1.00 87.38 89 SER A N 1
ATOM 722 C CA . SER A 1 89 ? 1.290 -10.340 20.009 1.00 87.38 89 SER A CA 1
ATOM 723 C C . SER A 1 89 ? 0.108 -10.849 20.824 1.00 87.38 89 SER A C 1
ATOM 725 O O . SER A 1 89 ? 0.164 -11.941 21.382 1.00 87.38 89 SER A O 1
ATOM 727 N N . MET A 1 90 ? -0.970 -10.064 20.902 1.00 88.44 90 MET A N 1
ATOM 728 C CA . MET A 1 90 ? -2.099 -10.364 21.778 1.00 88.44 90 MET A CA 1
ATOM 729 C C . MET A 1 90 ? -3.419 -10.196 21.043 1.00 88.44 90 MET A C 1
ATOM 731 O O . MET A 1 90 ? -3.719 -9.115 20.524 1.00 88.44 90 MET A O 1
ATOM 735 N N . GLU A 1 91 ? -4.238 -11.245 21.077 1.00 92.19 91 GLU A N 1
ATOM 736 C CA . GLU A 1 91 ? -5.629 -11.151 20.654 1.00 92.19 91 GLU A CA 1
ATOM 737 C C . GLU A 1 91 ? -6.340 -10.024 21.406 1.00 92.19 91 GLU A C 1
ATOM 739 O O . GLU A 1 91 ? -6.110 -9.773 22.592 1.00 92.19 91 GLU A O 1
ATOM 744 N N . ASN A 1 92 ? -7.180 -9.298 20.681 1.00 92.75 92 ASN A N 1
ATOM 745 C CA . ASN A 1 92 ? -7.947 -8.193 21.219 1.00 92.75 92 ASN A CA 1
ATOM 746 C C . ASN A 1 92 ? -9.210 -7.983 20.389 1.00 92.75 92 ASN A C 1
ATOM 748 O O . ASN A 1 92 ? -9.334 -8.437 19.250 1.00 92.75 92 ASN A O 1
ATOM 752 N N . ASP A 1 93 ? -10.143 -7.255 20.976 1.00 93.00 93 ASP A N 1
ATOM 753 C CA . ASP A 1 93 ? -11.410 -6.870 20.380 1.00 93.00 93 ASP A CA 1
ATOM 754 C C . ASP A 1 93 ? -11.408 -5.435 19.827 1.00 93.00 93 ASP A C 1
ATOM 756 O O . ASP A 1 93 ? -12.454 -4.932 19.420 1.00 93.00 93 ASP A O 1
ATOM 760 N N . ILE A 1 94 ? -10.235 -4.794 19.764 1.00 94.69 94 ILE A N 1
ATOM 761 C CA . ILE A 1 94 ? -10.068 -3.389 19.371 1.00 94.69 94 ILE A CA 1
ATOM 762 C C . ILE A 1 94 ? -9.930 -3.250 17.854 1.00 94.69 94 ILE A C 1
ATOM 764 O O . ILE A 1 94 ? -10.493 -2.320 17.263 1.00 94.69 94 ILE A O 1
ATOM 768 N N . TYR A 1 95 ? -9.161 -4.147 17.230 1.00 95.94 95 TYR A N 1
ATOM 769 C CA . TYR A 1 95 ? -8.790 -4.050 15.821 1.00 95.94 95 TYR A CA 1
ATOM 770 C C . TYR A 1 95 ? -9.301 -5.223 14.980 1.00 95.94 95 TYR A C 1
ATOM 772 O O . TYR A 1 95 ? -9.284 -6.382 15.392 1.00 95.94 95 TYR A O 1
ATOM 780 N N . ASP A 1 96 ? -9.670 -4.904 13.744 1.00 96.56 96 ASP A N 1
ATOM 781 C CA . ASP A 1 96 ? -9.726 -5.842 12.634 1.00 96.56 96 ASP A CA 1
ATOM 782 C C . ASP A 1 96 ? -8.426 -5.752 11.836 1.00 96.56 96 ASP A C 1
ATOM 784 O O . ASP A 1 96 ? -7.981 -4.676 11.419 1.00 96.56 96 ASP A O 1
ATOM 788 N N . TYR A 1 97 ? -7.800 -6.903 11.627 1.00 97.00 97 TYR A N 1
ATOM 789 C CA . TYR A 1 97 ? -6.482 -6.987 11.022 1.00 97.00 97 TYR A CA 1
ATOM 790 C C . TYR A 1 97 ? -6.569 -7.346 9.543 1.00 97.00 97 TYR A C 1
ATOM 792 O O . TYR A 1 97 ? -7.310 -8.241 9.134 1.00 97.00 97 TYR A O 1
ATOM 800 N N . TYR A 1 98 ? -5.756 -6.659 8.746 1.00 97.31 98 TYR A N 1
ATOM 801 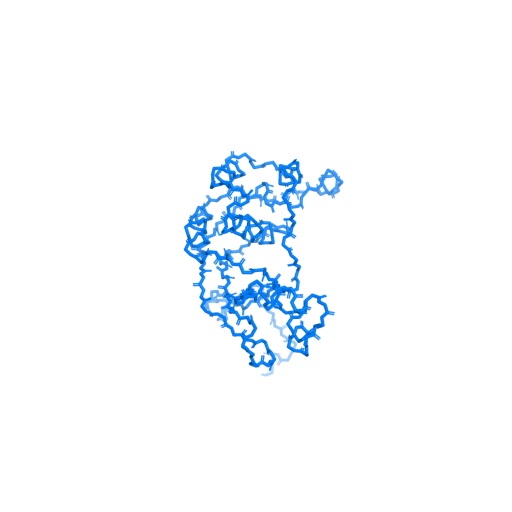C CA . TYR A 1 98 ? -5.682 -6.834 7.299 1.00 97.31 98 TYR A CA 1
ATOM 802 C C . TYR A 1 98 ? -4.233 -6.897 6.833 1.00 97.31 98 TYR A C 1
ATOM 804 O O . TYR A 1 98 ? -3.442 -5.997 7.142 1.00 97.31 98 TYR A O 1
ATOM 812 N N . ASN A 1 99 ? -3.913 -7.898 6.020 1.00 97.31 99 ASN A N 1
ATOM 813 C CA . ASN A 1 99 ? -2.617 -8.029 5.366 1.00 97.31 99 ASN A CA 1
ATOM 814 C C . ASN A 1 99 ? -2.759 -7.639 3.897 1.00 97.31 99 ASN A C 1
ATOM 816 O O . ASN A 1 99 ? -3.593 -8.195 3.187 1.00 97.31 99 ASN A O 1
ATOM 820 N N . VAL A 1 100 ? -1.959 -6.666 3.455 1.00 97.88 100 VAL A N 1
ATOM 821 C CA . VAL A 1 100 ? -1.832 -6.326 2.034 1.00 97.88 100 VAL A CA 1
ATOM 822 C C . VAL A 1 100 ? -0.530 -6.919 1.528 1.00 97.88 100 VAL A C 1
ATOM 824 O O . VAL A 1 100 ? 0.541 -6.563 2.017 1.00 97.88 100 VAL A O 1
ATOM 827 N N . THR A 1 101 ? -0.636 -7.805 0.546 1.00 97.88 101 THR A N 1
ATOM 828 C CA . THR A 1 101 ? 0.505 -8.497 -0.053 1.00 97.88 101 THR A CA 1
ATOM 829 C C . THR A 1 101 ? 0.786 -7.890 -1.414 1.00 97.88 101 THR A C 1
ATOM 831 O O . THR A 1 101 ? -0.107 -7.822 -2.256 1.00 97.88 101 THR A O 1
ATOM 834 N N . ILE A 1 102 ? 2.025 -7.458 -1.643 1.00 98.25 102 ILE A N 1
ATOM 835 C CA . ILE A 1 102 ? 2.468 -6.929 -2.935 1.00 98.25 102 ILE A CA 1
ATOM 836 C C . ILE A 1 102 ? 3.644 -7.770 -3.412 1.00 98.25 102 ILE A C 1
ATOM 838 O O . ILE A 1 102 ? 4.672 -7.833 -2.741 1.00 98.25 102 ILE A O 1
ATOM 842 N N . VAL A 1 103 ? 3.499 -8.392 -4.580 1.00 98.12 103 VAL A N 1
ATOM 843 C CA . VAL A 1 103 ? 4.504 -9.294 -5.154 1.00 98.12 103 VAL A CA 1
ATOM 844 C C . VAL A 1 103 ? 5.051 -8.684 -6.437 1.00 98.12 103 VAL A C 1
ATOM 846 O O . VAL A 1 103 ? 4.298 -8.381 -7.361 1.00 98.12 103 VAL A O 1
ATOM 849 N N . ALA A 1 104 ? 6.368 -8.503 -6.508 1.00 97.50 104 ALA A N 1
ATOM 850 C CA . ALA A 1 104 ? 7.075 -8.015 -7.690 1.00 97.50 104 ALA A CA 1
ATOM 851 C C . ALA A 1 104 ? 8.525 -8.514 -7.675 1.00 97.50 104 ALA A C 1
ATOM 853 O O . ALA A 1 104 ? 9.064 -8.834 -6.618 1.00 97.50 104 ALA A O 1
ATOM 854 N N . LYS A 1 105 ? 9.189 -8.520 -8.837 1.00 95.06 105 LYS A N 1
ATOM 855 C CA . LYS A 1 105 ? 10.619 -8.881 -8.940 1.00 95.06 105 LYS A CA 1
ATOM 856 C C . LYS A 1 105 ? 11.532 -7.884 -8.215 1.00 95.06 105 LYS A C 1
ATOM 858 O O . LYS A 1 105 ? 12.612 -8.232 -7.756 1.00 95.06 105 LYS A O 1
ATOM 863 N N . SER A 1 106 ? 11.144 -6.613 -8.202 1.00 95.75 106 SER A N 1
ATOM 864 C CA . SER A 1 106 ? 11.908 -5.527 -7.588 1.00 95.75 106 SER A CA 1
ATOM 865 C C . SER A 1 106 ? 10.978 -4.362 -7.266 1.00 95.75 106 SER A C 1
ATOM 867 O O . SER A 1 106 ? 9.883 -4.277 -7.822 1.00 95.75 106 SER A O 1
ATOM 869 N N . PHE A 1 107 ? 11.440 -3.446 -6.417 1.00 97.19 107 PHE A N 1
ATOM 870 C CA . PHE A 1 107 ? 10.730 -2.224 -6.046 1.00 97.19 107 PHE A CA 1
ATOM 871 C C . PHE A 1 107 ? 11.692 -1.033 -6.073 1.00 97.19 107 PHE A C 1
ATOM 873 O O . PHE A 1 107 ? 12.872 -1.183 -5.757 1.00 97.19 107 PHE A O 1
ATOM 880 N N . VAL A 1 108 ? 11.205 0.155 -6.438 1.00 96.12 108 VAL A N 1
ATOM 881 C CA . VAL A 1 108 ? 11.954 1.407 -6.232 1.00 96.12 108 VAL A CA 1
ATOM 882 C C . VAL A 1 108 ? 11.827 1.891 -4.783 1.00 96.12 108 VAL A C 1
ATOM 884 O O . VAL A 1 108 ? 10.971 1.438 -4.016 1.00 96.12 108 VAL A O 1
ATOM 887 N N . ARG A 1 109 ? 12.685 2.832 -4.378 1.00 95.25 109 ARG A N 1
ATOM 888 C CA . ARG A 1 109 ? 12.711 3.339 -3.000 1.00 95.25 109 ARG A CA 1
ATOM 889 C C . ARG A 1 109 ? 11.361 3.935 -2.586 1.00 95.25 109 ARG A C 1
ATOM 891 O O . ARG A 1 109 ? 10.837 4.820 -3.258 1.00 95.25 109 ARG A O 1
ATOM 898 N N . GLU A 1 110 ? 10.857 3.486 -1.433 1.00 96.81 110 GLU A N 1
ATOM 899 C CA . GLU A 1 110 ? 9.548 3.840 -0.848 1.00 96.81 110 GLU A CA 1
ATOM 900 C C . GLU A 1 110 ? 8.309 3.456 -1.680 1.00 96.81 110 GLU A C 1
ATOM 902 O O . GLU A 1 110 ? 7.199 3.777 -1.252 1.00 96.81 110 GLU A O 1
ATOM 907 N N . GLN A 1 111 ? 8.457 2.721 -2.790 1.00 97.75 111 GLN A N 1
ATOM 908 C CA . GLN A 1 111 ? 7.348 2.367 -3.687 1.00 97.75 111 GLN A CA 1
ATOM 909 C C . GLN A 1 111 ? 6.153 1.781 -2.935 1.00 97.75 111 GLN A C 1
ATOM 911 O O . GLN A 1 111 ? 5.058 2.334 -2.990 1.00 97.75 111 GLN A O 1
ATOM 916 N N . ILE A 1 112 ? 6.386 0.716 -2.162 1.00 98.25 112 ILE A N 1
ATOM 917 C CA . ILE A 1 112 ? 5.336 0.006 -1.420 1.00 98.25 112 ILE A CA 1
ATOM 918 C C . ILE A 1 112 ? 4.613 0.944 -0.450 1.00 98.25 112 ILE A C 1
ATOM 920 O O . ILE A 1 112 ? 3.388 0.978 -0.408 1.00 98.25 112 ILE A O 1
ATOM 924 N N . ARG A 1 113 ? 5.349 1.767 0.303 1.00 98.38 113 ARG A N 1
ATOM 925 C CA . ARG A 1 113 ? 4.757 2.683 1.293 1.00 98.38 113 ARG A CA 1
ATOM 926 C C . ARG A 1 113 ? 3.942 3.801 0.634 1.00 98.38 113 ARG A C 1
ATOM 928 O O . ARG A 1 113 ? 2.950 4.259 1.199 1.00 98.38 113 ARG A O 1
ATOM 935 N N . ARG A 1 114 ? 4.331 4.242 -0.562 1.00 98.31 114 ARG A N 1
ATOM 936 C CA . ARG A 1 114 ? 3.582 5.235 -1.347 1.00 98.31 114 ARG A CA 1
ATOM 937 C C . ARG A 1 114 ? 2.329 4.623 -1.970 1.00 98.31 114 ARG A C 1
ATOM 939 O O . ARG A 1 114 ? 1.255 5.205 -1.841 1.00 98.31 114 ARG A O 1
ATOM 946 N N . MET A 1 115 ? 2.437 3.417 -2.531 1.00 98.25 115 MET A N 1
ATOM 947 C CA . MET A 1 115 ? 1.285 2.639 -3.004 1.00 98.25 115 MET A CA 1
ATOM 948 C C . MET A 1 115 ? 0.269 2.425 -1.878 1.00 98.25 115 MET A C 1
ATOM 950 O O . MET A 1 115 ? -0.899 2.772 -2.026 1.00 98.25 115 MET A O 1
ATOM 954 N N . MET A 1 116 ? 0.727 1.948 -0.716 1.00 98.38 116 MET A N 1
ATOM 955 C CA . MET A 1 116 ? -0.120 1.713 0.456 1.00 98.38 116 MET A CA 1
ATOM 956 C C . MET A 1 116 ? -0.860 2.966 0.910 1.00 98.38 116 MET A C 1
ATOM 958 O O . MET A 1 116 ? -2.026 2.884 1.280 1.00 98.38 116 MET A O 1
ATOM 962 N N . SER A 1 117 ? -0.222 4.135 0.855 1.00 98.00 117 SER A N 1
ATOM 963 C CA . SER A 1 117 ? -0.912 5.375 1.200 1.00 98.00 117 SER A CA 1
ATOM 964 C C . SER A 1 117 ? -2.030 5.723 0.220 1.00 98.00 117 SER A C 1
ATOM 966 O O . SER A 1 117 ? -3.097 6.145 0.656 1.00 98.00 117 SER A O 1
ATOM 968 N N . CYS A 1 118 ? -1.836 5.505 -1.083 1.00 98.06 118 CYS A N 1
ATOM 969 C CA . CYS A 1 118 ? -2.906 5.695 -2.063 1.00 98.06 118 CYS A CA 1
ATOM 970 C C . CYS A 1 118 ? -4.069 4.728 -1.815 1.00 98.06 118 CYS A C 1
ATOM 972 O O . CYS A 1 118 ? -5.215 5.163 -1.758 1.00 98.06 118 CYS A O 1
ATOM 974 N N . LEU A 1 119 ? -3.773 3.443 -1.592 1.00 98.25 119 LEU A N 1
ATOM 975 C CA . LEU A 1 119 ? -4.787 2.426 -1.296 1.00 98.25 119 LEU A CA 1
ATOM 976 C C . LEU A 1 119 ? -5.600 2.779 -0.043 1.00 98.25 119 LEU A C 1
ATOM 978 O O . LEU A 1 119 ? -6.827 2.724 -0.068 1.00 98.25 119 LEU A O 1
ATOM 982 N N . VAL A 1 120 ? -4.924 3.182 1.036 1.00 98.00 120 VAL A N 1
ATOM 983 C CA . VAL A 1 120 ? -5.577 3.560 2.295 1.00 98.00 120 VAL A CA 1
ATOM 984 C C . VAL A 1 120 ? -6.356 4.868 2.150 1.00 98.00 120 VAL A C 1
ATOM 986 O O . VAL A 1 120 ? -7.496 4.944 2.583 1.00 98.00 120 VAL A O 1
ATOM 989 N N . ASN A 1 121 ? -5.810 5.908 1.516 1.00 97.94 121 ASN A N 1
ATOM 990 C CA . ASN A 1 121 ? -6.562 7.155 1.336 1.00 97.94 121 ASN A CA 1
ATOM 991 C C . ASN A 1 121 ? -7.784 6.964 0.426 1.00 97.94 121 ASN A C 1
ATOM 993 O O . ASN A 1 121 ? -8.834 7.536 0.711 1.00 97.94 121 ASN A O 1
ATOM 997 N N . TYR A 1 122 ? -7.684 6.129 -0.611 1.00 98.19 122 TYR A N 1
ATOM 998 C CA . TYR A 1 122 ? -8.827 5.768 -1.449 1.00 98.19 122 TYR A CA 1
ATOM 999 C C . TYR A 1 122 ? -9.877 4.963 -0.671 1.00 98.19 122 TYR A C 1
ATOM 1001 O O . TYR A 1 122 ? -11.075 5.194 -0.830 1.00 98.19 122 TYR A O 1
ATOM 1009 N N . SER A 1 123 ? -9.458 4.063 0.226 1.00 97.88 123 SER A N 1
ATOM 1010 C CA . SER A 1 123 ? -10.400 3.270 1.025 1.00 97.88 123 SER A CA 1
ATOM 1011 C C . SER A 1 123 ? -11.238 4.098 2.003 1.00 97.88 123 SER A C 1
ATOM 1013 O O . SER A 1 123 ? -12.330 3.658 2.358 1.00 97.88 123 SER A O 1
ATOM 1015 N N . TYR A 1 124 ? -10.758 5.290 2.375 1.00 97.88 124 TYR A N 1
ATOM 1016 C CA . TYR A 1 124 ? -11.461 6.292 3.184 1.00 97.88 124 TYR A CA 1
ATOM 1017 C C . TYR A 1 124 ? -12.087 7.436 2.368 1.00 97.88 124 TYR A C 1
ATOM 1019 O O . TYR A 1 124 ? -12.451 8.451 2.957 1.00 97.88 124 TYR A O 1
ATOM 1027 N N . ASP A 1 125 ? -12.153 7.334 1.035 1.00 97.50 125 ASP A N 1
ATOM 1028 C CA . ASP A 1 125 ? -12.667 8.402 0.156 1.00 97.50 125 ASP A CA 1
ATOM 1029 C C . ASP A 1 125 ? -11.932 9.749 0.279 1.00 97.50 125 ASP A C 1
ATOM 1031 O O . ASP A 1 125 ? -12.472 10.805 -0.042 1.00 97.50 125 ASP A O 1
ATOM 1035 N N . ARG A 1 126 ? -10.672 9.733 0.729 1.00 96.81 126 ARG A N 1
ATOM 1036 C CA . ARG A 1 126 ? -9.846 10.946 0.867 1.00 96.81 126 ARG A CA 1
ATOM 1037 C C . ARG A 1 126 ? -9.199 11.371 -0.442 1.00 96.81 126 ARG A C 1
ATOM 1039 O O . ARG A 1 126 ? -8.863 12.539 -0.605 1.00 96.81 126 ARG A O 1
ATOM 1046 N N . ILE A 1 127 ? -9.007 10.424 -1.356 1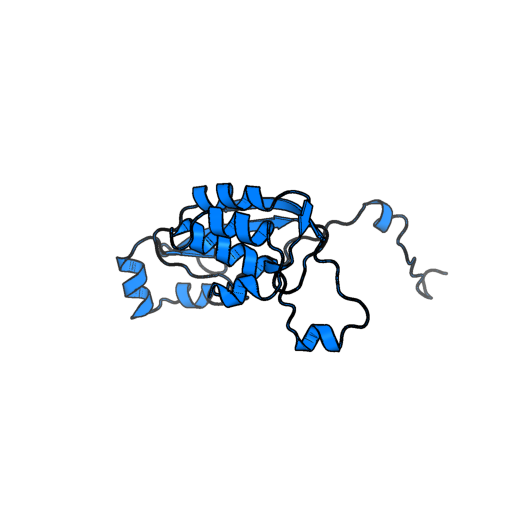.00 97.00 127 ILE A N 1
ATOM 1047 C CA . ILE A 1 127 ? -8.588 10.679 -2.735 1.00 97.00 127 ILE A CA 1
ATOM 1048 C C . ILE A 1 127 ? -9.482 9.870 -3.679 1.00 97.00 127 ILE A C 1
ATOM 1050 O O . ILE A 1 127 ? -9.878 8.760 -3.318 1.00 97.00 127 ILE A O 1
ATOM 1054 N N . PRO A 1 128 ? -9.803 10.379 -4.878 1.00 97.31 128 PRO A N 1
ATOM 1055 C CA . PRO A 1 128 ? -10.521 9.609 -5.884 1.00 97.31 128 PRO A CA 1
ATOM 1056 C C . PRO A 1 128 ? -9.604 8.585 -6.570 1.00 97.31 128 PRO A C 1
ATOM 1058 O O . PRO A 1 128 ? -8.382 8.742 -6.612 1.00 97.31 128 PRO A O 1
ATOM 1061 N N . LEU A 1 129 ? -10.204 7.555 -7.175 1.00 97.25 129 LEU A N 1
ATOM 1062 C CA . LEU A 1 129 ? -9.473 6.534 -7.942 1.00 97.25 129 LEU A CA 1
ATOM 1063 C C . LEU A 1 129 ? -8.664 7.155 -9.093 1.00 97.25 129 LEU A C 1
ATOM 1065 O O . LEU A 1 129 ? -7.531 6.752 -9.347 1.00 97.25 129 LEU A O 1
ATOM 1069 N N . THR A 1 130 ? -9.211 8.205 -9.708 1.00 97.81 130 THR A N 1
ATOM 1070 C CA . THR A 1 130 ? -8.580 8.964 -10.795 1.00 97.81 130 THR A CA 1
ATOM 1071 C C . THR A 1 130 ? -7.249 9.593 -10.394 1.00 97.81 130 THR A C 1
ATOM 1073 O O . THR A 1 130 ? -6.378 9.770 -11.240 1.00 97.81 130 THR A O 1
ATOM 1076 N N . THR A 1 131 ? -7.029 9.891 -9.107 1.00 98.00 131 THR A N 1
ATOM 1077 C CA . THR A 1 131 ? -5.721 10.352 -8.621 1.00 98.00 131 THR A CA 1
ATOM 1078 C C . THR A 1 131 ? -4.667 9.251 -8.732 1.00 98.00 131 THR A C 1
ATOM 1080 O O . THR A 1 131 ? -3.529 9.537 -9.097 1.00 98.00 131 THR A O 1
ATOM 1083 N N . ILE A 1 132 ? -5.030 7.993 -8.459 1.00 97.88 132 ILE A N 1
ATOM 1084 C CA . ILE A 1 132 ? -4.118 6.846 -8.582 1.00 97.88 132 ILE A CA 1
ATOM 1085 C C . ILE A 1 132 ? -3.782 6.601 -10.056 1.00 97.88 132 ILE A C 1
ATOM 1087 O O . ILE A 1 132 ? -2.610 6.480 -10.407 1.00 97.88 132 ILE A O 1
ATOM 1091 N N . GLU A 1 133 ? -4.794 6.606 -10.925 1.00 98.00 133 GLU A N 1
ATOM 1092 C CA . GLU A 1 133 ? -4.625 6.474 -12.379 1.00 98.00 133 GLU A CA 1
ATOM 1093 C C . GLU A 1 133 ? -3.745 7.594 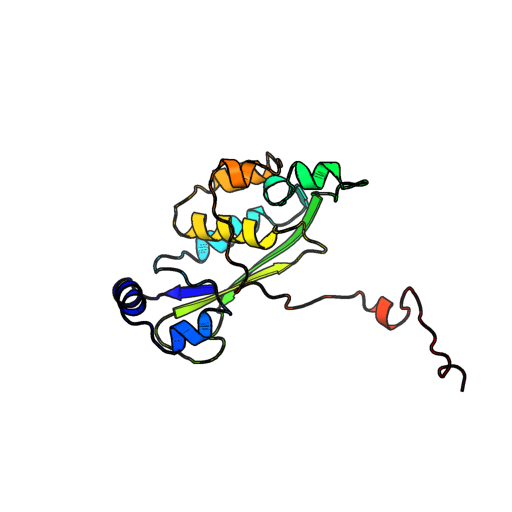-12.950 1.00 98.00 133 GLU A C 1
ATOM 1095 O O . GLU A 1 133 ? -2.844 7.345 -13.756 1.00 98.00 133 GLU A O 1
ATOM 1100 N N . TRP A 1 134 ? -3.953 8.831 -12.489 1.00 98.12 134 TRP A N 1
ATOM 1101 C CA . TRP A 1 134 ? -3.142 9.976 -12.886 1.00 98.12 134 TRP A CA 1
ATOM 1102 C C . TRP A 1 134 ? -1.684 9.829 -12.437 1.00 98.12 134 TRP A C 1
ATOM 1104 O O . TRP A 1 134 ? -0.788 10.095 -13.236 1.00 98.12 134 TRP A O 1
ATOM 1114 N N . LEU A 1 135 ? -1.428 9.359 -11.208 1.00 98.00 135 LEU A N 1
ATOM 1115 C CA . LEU A 1 135 ? -0.070 9.106 -10.705 1.00 98.00 135 LEU A CA 1
ATOM 1116 C C . LEU A 1 135 ? 0.662 8.025 -11.512 1.00 98.00 135 LEU A C 1
ATOM 1118 O O . LEU A 1 135 ? 1.865 8.147 -11.738 1.00 98.00 135 LEU A O 1
ATOM 1122 N N . LEU A 1 136 ? -0.045 6.981 -11.953 1.00 97.19 136 LEU A N 1
ATOM 1123 C CA . LEU A 1 136 ? 0.518 5.943 -12.826 1.00 97.19 136 LEU A CA 1
ATOM 1124 C C . LEU A 1 136 ? 0.799 6.481 -14.236 1.00 97.19 136 LEU A C 1
ATOM 1126 O O . LEU A 1 136 ? 1.840 6.184 -14.818 1.00 97.19 136 LEU A O 1
ATOM 1130 N N . SER A 1 137 ? -0.092 7.328 -14.756 1.00 97.44 137 SER A N 1
ATOM 1131 C CA . SER A 1 137 ? 0.023 7.910 -16.101 1.00 97.44 137 SER A CA 1
ATOM 1132 C C . SER A 1 137 ? 1.046 9.049 -16.194 1.00 97.44 137 SER A C 1
ATOM 1134 O O . SER A 1 137 ? 1.532 9.356 -17.279 1.00 97.44 137 SER A O 1
ATOM 1136 N N . ASN A 1 138 ? 1.390 9.686 -15.070 1.00 97.06 138 ASN A N 1
ATOM 1137 C CA . ASN A 1 138 ? 2.294 10.836 -15.008 1.00 97.06 138 ASN A CA 1
ATOM 1138 C C . ASN A 1 138 ? 3.465 10.536 -14.062 1.00 97.06 138 ASN A C 1
ATOM 1140 O O . ASN A 1 138 ? 3.493 11.069 -12.957 1.00 97.06 138 ASN A O 1
ATOM 1144 N N . PRO A 1 139 ? 4.448 9.704 -14.450 1.00 94.12 139 PRO A N 1
ATOM 1145 C CA . PRO A 1 139 ? 5.427 9.115 -13.536 1.00 94.12 139 PRO A CA 1
ATOM 1146 C C . PRO A 1 139 ? 6.572 10.070 -13.144 1.00 94.12 139 PRO A C 1
ATOM 1148 O O . PRO A 1 139 ? 7.750 9.803 -13.387 1.00 94.12 139 PRO A O 1
ATOM 1151 N N . ILE A 1 140 ? 6.248 11.188 -12.495 1.00 94.12 140 ILE A N 1
ATOM 1152 C CA . ILE A 1 140 ? 7.218 12.174 -11.999 1.00 94.12 140 ILE A CA 1
ATOM 1153 C C . ILE A 1 140 ? 7.401 11.991 -10.492 1.00 94.12 140 ILE A C 1
ATOM 1155 O O . ILE A 1 140 ? 6.426 11.968 -9.742 1.00 94.12 140 ILE A O 1
ATOM 1159 N N . SER A 1 141 ? 8.656 11.898 -10.039 1.00 92.62 141 SER A N 1
ATOM 1160 C CA . SER A 1 141 ? 9.002 11.581 -8.643 1.00 92.62 141 SER A CA 1
ATOM 1161 C C . SER A 1 141 ? 8.582 12.627 -7.607 1.00 92.62 141 SER A C 1
ATOM 1163 O O . SER A 1 141 ? 8.501 12.303 -6.422 1.00 92.62 141 SER A O 1
ATOM 1165 N N . SER A 1 142 ? 8.302 13.865 -8.023 1.00 94.25 142 SER A N 1
ATOM 1166 C CA . SER A 1 142 ? 7.781 14.909 -7.134 1.00 94.25 142 SER A CA 1
ATOM 1167 C C . SER A 1 142 ? 6.264 14.834 -6.952 1.00 94.25 142 SER A C 1
ATOM 1169 O O . SER A 1 142 ? 5.798 15.149 -5.864 1.00 94.25 142 SER A O 1
ATOM 1171 N N . ASN A 1 143 ? 5.507 14.314 -7.929 1.00 95.38 143 ASN A N 1
ATOM 1172 C CA . ASN A 1 143 ? 4.036 14.363 -7.952 1.00 95.38 143 ASN A CA 1
ATOM 1173 C C . ASN A 1 143 ? 3.376 13.907 -6.651 1.00 95.38 143 ASN A C 1
ATOM 1175 O O . ASN A 1 143 ? 2.467 14.553 -6.145 1.00 95.38 143 ASN A O 1
ATOM 1179 N N . PHE A 1 144 ? 3.836 12.792 -6.086 1.00 94.75 144 PHE A N 1
ATOM 1180 C CA . PHE A 1 144 ? 3.267 12.259 -4.850 1.00 94.75 144 PHE A CA 1
ATOM 1181 C C . PHE A 1 144 ? 3.442 13.219 -3.664 1.00 94.75 144 PHE A C 1
ATOM 1183 O O . PHE A 1 144 ? 2.556 13.330 -2.822 1.00 94.75 144 PHE A O 1
ATOM 1190 N N . PHE A 1 145 ? 4.586 13.907 -3.603 1.00 93.00 145 PHE A N 1
ATOM 1191 C CA . PHE A 1 145 ? 4.843 14.943 -2.606 1.00 93.00 145 PHE A CA 1
ATOM 1192 C C . PHE A 1 145 ? 4.060 16.225 -2.916 1.00 93.00 145 PHE A C 1
ATOM 1194 O O . PHE A 1 145 ? 3.466 16.794 -2.006 1.00 93.00 145 PHE A O 1
ATOM 1201 N N . ASP A 1 146 ? 4.009 16.634 -4.185 1.00 94.88 146 ASP A N 1
ATOM 1202 C CA . ASP A 1 146 ? 3.320 17.849 -4.636 1.00 94.88 146 ASP A CA 1
ATOM 1203 C C . ASP A 1 146 ? 1.802 17.777 -4.379 1.00 94.88 146 ASP A C 1
ATOM 1205 O O . ASP A 1 146 ? 1.179 18.780 -4.038 1.00 94.88 146 ASP A O 1
ATOM 1209 N N . LEU A 1 147 ? 1.210 16.578 -4.450 1.00 95.06 147 LEU A N 1
ATOM 1210 C CA . LEU A 1 147 ? -0.184 16.315 -4.070 1.00 95.06 147 LEU A CA 1
ATOM 1211 C C . LEU A 1 147 ? -0.419 16.251 -2.549 1.00 95.06 147 LEU A C 1
ATOM 1213 O O . LEU A 1 147 ? -1.549 16.041 -2.113 1.00 95.06 147 LEU A O 1
ATOM 1217 N N . GLY A 1 148 ? 0.626 16.378 -1.727 1.00 95.31 148 GLY A N 1
ATOM 1218 C CA . GLY A 1 148 ? 0.513 16.337 -0.268 1.00 95.31 148 GLY A CA 1
ATOM 1219 C C . GLY A 1 148 ? 0.074 14.980 0.294 1.00 95.31 148 GLY A C 1
ATOM 1220 O O . GLY A 1 148 ? -0.392 14.913 1.432 1.00 95.31 148 GLY A O 1
ATOM 1221 N N . ILE A 1 149 ? 0.209 13.891 -0.472 1.00 95.06 149 ILE A N 1
ATOM 1222 C CA . ILE A 1 149 ? -0.175 12.556 -0.008 1.00 95.06 149 ILE A CA 1
ATOM 1223 C C . ILE A 1 149 ? 0.861 12.098 1.034 1.00 95.06 149 ILE A C 1
ATOM 1225 O O . ILE A 1 149 ? 2.060 12.050 0.736 1.00 95.06 149 ILE A O 1
ATOM 1229 N N . PRO A 1 150 ? 0.453 11.743 2.267 1.00 95.00 150 PRO A N 1
ATOM 1230 C CA . PRO A 1 150 ? 1.396 11.280 3.280 1.00 95.00 150 PRO A CA 1
ATOM 1231 C C . PRO A 1 150 ? 1.997 9.934 2.869 1.00 95.00 150 PRO A C 1
ATOM 1233 O O . PRO A 1 150 ? 1.348 9.134 2.207 1.00 95.00 150 PRO A O 1
ATOM 1236 N N . VAL A 1 151 ? 3.227 9.625 3.270 1.00 97.00 151 VAL A N 1
ATOM 1237 C CA . VAL A 1 151 ? 3.802 8.289 3.031 1.00 97.00 151 VAL A CA 1
ATOM 1238 C C . VAL A 1 151 ? 3.324 7.344 4.133 1.00 97.00 151 VAL A C 1
ATOM 1240 O O . VAL A 1 151 ? 3.367 7.715 5.306 1.00 97.00 151 VAL A O 1
ATOM 1243 N N . ALA A 1 152 ? 2.911 6.118 3.784 1.00 97.56 152 ALA A N 1
ATOM 1244 C CA . ALA A 1 152 ? 2.530 5.126 4.790 1.00 97.56 152 ALA A CA 1
ATOM 1245 C C . ALA A 1 152 ? 3.681 4.914 5.790 1.00 97.56 152 ALA A C 1
ATOM 1247 O O . ALA A 1 152 ? 4.845 4.947 5.384 1.00 97.56 152 ALA A O 1
ATOM 1248 N N . PRO A 1 153 ? 3.417 4.706 7.082 1.00 96.88 153 PRO A N 1
ATOM 1249 C CA . PRO A 1 153 ? 4.460 4.494 8.079 1.00 96.88 153 PRO A CA 1
ATOM 1250 C C . PRO A 1 153 ? 5.249 3.185 7.835 1.00 96.88 153 PRO A C 1
ATOM 1252 O O . PRO A 1 153 ? 4.712 2.257 7.229 1.00 96.88 153 PRO A O 1
ATOM 1255 N N . PRO A 1 154 ? 6.532 3.093 8.246 1.00 96.19 154 PRO A N 1
ATOM 1256 C CA . PRO A 1 154 ? 7.371 1.927 7.952 1.00 96.19 154 PRO A CA 1
ATOM 1257 C C . PRO A 1 154 ? 7.072 0.702 8.824 1.00 96.19 154 PRO A C 1
ATOM 1259 O O . PRO A 1 154 ? 7.269 -0.410 8.357 1.00 96.19 154 PRO A O 1
ATOM 1262 N N . GLN A 1 155 ? 6.592 0.886 10.057 1.00 94.00 155 GLN A N 1
ATOM 1263 C CA . GLN A 1 155 ? 6.468 -0.186 11.057 1.00 94.00 155 GLN A CA 1
ATOM 1264 C C . GLN A 1 155 ? 5.529 -1.345 10.680 1.00 94.00 155 GLN A C 1
ATOM 1266 O O . GLN A 1 155 ? 5.570 -2.395 11.297 1.00 94.00 155 GLN A O 1
ATOM 1271 N N . GLY A 1 156 ? 4.658 -1.163 9.685 1.00 93.25 156 GLY A N 1
ATOM 1272 C CA . GLY A 1 156 ? 3.753 -2.214 9.209 1.00 93.25 156 GLY A CA 1
ATOM 1273 C C . GLY A 1 156 ? 4.226 -2.918 7.937 1.00 93.25 156 GLY A C 1
ATOM 1274 O O . GLY A 1 156 ? 3.421 -3.608 7.317 1.00 93.25 156 GLY A O 1
ATOM 1275 N N . LEU A 1 157 ? 5.460 -2.670 7.485 1.00 96.69 157 LEU A N 1
ATOM 1276 C CA . LEU A 1 157 ? 6.013 -3.234 6.256 1.00 96.69 157 LEU A CA 1
ATOM 1277 C C . LEU A 1 157 ? 7.012 -4.345 6.578 1.00 96.69 157 LEU A C 1
ATOM 1279 O O . LEU A 1 157 ? 8.050 -4.089 7.184 1.00 96.69 157 LEU A O 1
ATOM 1283 N N . PHE A 1 158 ? 6.734 -5.544 6.072 1.00 95.75 158 PHE A N 1
ATOM 1284 C CA . PHE A 1 158 ? 7.576 -6.722 6.251 1.00 95.75 158 PHE A CA 1
ATOM 1285 C C . PHE A 1 158 ? 7.941 -7.331 4.902 1.00 95.75 158 PHE A C 1
ATOM 1287 O O . PHE A 1 158 ? 7.116 -7.380 3.989 1.00 95.75 158 PHE A O 1
ATOM 1294 N N . LEU A 1 159 ? 9.179 -7.812 4.792 1.00 96.62 159 LEU A N 1
ATOM 1295 C CA . LEU A 1 159 ? 9.571 -8.735 3.735 1.00 96.62 159 LEU A CA 1
ATOM 1296 C C . LEU A 1 159 ? 9.180 -10.141 4.191 1.00 96.62 159 LEU A C 1
ATOM 1298 O O . LEU A 1 159 ? 9.757 -10.648 5.149 1.00 96.62 159 LEU A O 1
ATOM 1302 N N . THR A 1 160 ? 8.177 -10.731 3.546 1.00 93.25 160 THR A N 1
ATOM 1303 C CA . THR A 1 160 ? 7.611 -12.019 3.969 1.00 93.25 160 THR A CA 1
ATOM 1304 C C . THR A 1 160 ? 8.227 -13.208 3.249 1.00 93.25 160 THR A C 1
ATOM 1306 O O . THR A 1 160 ? 8.458 -14.232 3.878 1.00 93.25 160 THR A O 1
ATOM 1309 N N . ASP A 1 161 ? 8.475 -13.087 1.945 1.00 93.75 161 ASP A N 1
ATOM 1310 C CA . ASP A 1 161 ? 8.948 -14.194 1.114 1.00 93.75 161 ASP A CA 1
ATOM 1311 C C . ASP A 1 161 ? 9.842 -13.690 -0.030 1.00 93.75 161 ASP A C 1
ATOM 1313 O O . ASP A 1 161 ? 9.672 -12.570 -0.525 1.00 93.75 161 ASP A O 1
ATOM 1317 N N . VAL A 1 162 ? 10.795 -14.526 -0.441 1.00 93.50 162 VAL A N 1
ATOM 1318 C CA . VAL A 1 162 ? 11.684 -14.309 -1.585 1.00 93.50 162 VAL A CA 1
ATOM 1319 C C . VAL A 1 162 ? 11.776 -15.615 -2.363 1.00 93.50 162 VAL A C 1
ATOM 1321 O O . VAL A 1 162 ? 12.390 -16.584 -1.922 1.00 93.50 162 VAL A O 1
ATOM 1324 N N . VAL A 1 163 ? 11.179 -15.625 -3.552 1.00 90.38 163 VAL A N 1
ATOM 1325 C CA . VAL A 1 163 ? 11.154 -16.806 -4.416 1.00 90.38 163 VAL A CA 1
ATOM 1326 C C . VAL A 1 163 ? 12.389 -16.823 -5.312 1.00 90.38 163 VAL A C 1
ATOM 1328 O O . VAL A 1 163 ? 12.647 -15.870 -6.050 1.00 90.38 163 VAL A O 1
ATOM 1331 N N . TYR A 1 164 ? 13.116 -17.937 -5.278 1.00 87.94 164 TYR A N 1
ATOM 1332 C CA . TYR A 1 164 ? 14.248 -18.219 -6.157 1.00 87.94 164 TYR A CA 1
ATOM 1333 C C . TYR A 1 164 ? 13.859 -19.255 -7.211 1.00 87.94 164 TYR A C 1
ATOM 1335 O O . TYR A 1 164 ? 13.001 -20.108 -6.979 1.00 87.94 164 TYR A O 1
ATOM 1343 N N . ASP A 1 165 ? 14.505 -19.200 -8.374 1.00 86.81 165 ASP A N 1
ATOM 1344 C CA . ASP A 1 165 ? 14.384 -20.266 -9.366 1.00 86.81 165 ASP A CA 1
ATOM 1345 C C . ASP A 1 165 ? 14.982 -21.558 -8.780 1.00 86.81 165 ASP A C 1
ATOM 1347 O O . ASP A 1 165 ? 16.129 -21.522 -8.324 1.00 86.81 165 ASP A O 1
ATOM 1351 N N . PRO A 1 166 ? 14.266 -22.700 -8.799 1.00 87.75 166 PRO A N 1
ATOM 1352 C CA . PRO A 1 166 ? 14.786 -23.968 -8.291 1.00 87.75 166 PRO A CA 1
ATOM 1353 C C . PRO A 1 166 ? 16.167 -24.337 -8.850 1.00 87.75 166 PRO A C 1
ATOM 1355 O O . PRO A 1 166 ? 16.993 -24.918 -8.147 1.00 87.75 166 PRO A O 1
ATOM 1358 N N . ARG A 1 167 ? 16.454 -23.944 -10.098 1.00 85.62 167 ARG A N 1
ATOM 1359 C CA . ARG A 1 167 ? 17.740 -24.187 -10.762 1.00 85.62 167 ARG A CA 1
ATOM 1360 C C . ARG A 1 167 ? 18.904 -23.472 -10.084 1.00 85.62 167 ARG A C 1
ATOM 1362 O O . ARG A 1 167 ? 20.028 -23.938 -10.215 1.00 85.62 167 ARG A O 1
ATOM 1369 N N . MET A 1 168 ? 18.657 -22.391 -9.342 1.00 83.31 168 MET A N 1
ATOM 1370 C CA . MET A 1 168 ? 19.693 -21.684 -8.582 1.00 83.31 168 MET A CA 1
ATOM 1371 C C . MET A 1 168 ? 20.163 -22.469 -7.355 1.00 83.31 168 MET A C 1
ATOM 1373 O O . MET A 1 168 ? 21.243 -22.191 -6.853 1.00 83.31 168 MET A O 1
ATOM 1377 N N . PHE A 1 169 ? 19.397 -23.455 -6.879 1.00 82.88 169 PHE A N 1
ATOM 1378 C CA . PHE A 1 169 ? 19.854 -24.347 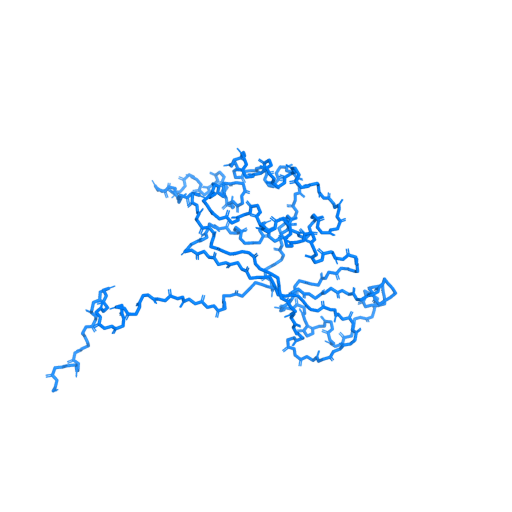-5.810 1.00 82.88 169 PHE A CA 1
ATOM 1379 C C . PHE A 1 169 ? 20.695 -25.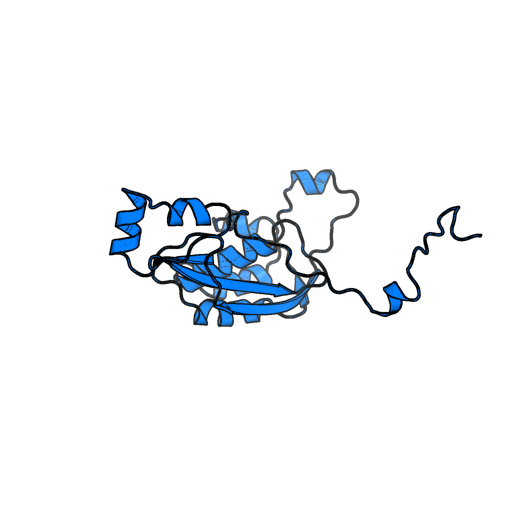505 -6.352 1.00 82.88 169 PHE A C 1
ATOM 1381 O O . PHE A 1 169 ? 21.590 -25.982 -5.664 1.00 82.88 169 PHE A O 1
ATOM 1388 N N . THR A 1 170 ? 20.429 -25.948 -7.585 1.00 83.06 170 THR A N 1
ATOM 1389 C CA . THR A 1 170 ? 21.209 -27.010 -8.241 1.00 83.06 170 THR A CA 1
ATOM 1390 C C . THR A 1 170 ? 22.456 -26.480 -8.949 1.00 83.06 170 THR A C 1
ATOM 1392 O O . THR A 1 170 ? 23.484 -27.141 -8.925 1.00 83.06 170 THR A O 1
ATOM 1395 N N . ASN A 1 171 ? 22.367 -25.291 -9.555 1.00 81.06 171 ASN A N 1
ATOM 1396 C CA . ASN A 1 171 ? 23.438 -24.584 -10.261 1.00 81.06 171 ASN A CA 1
ATOM 1397 C C . ASN A 1 171 ? 23.462 -23.110 -9.805 1.00 81.06 171 ASN A C 1
ATOM 1399 O O . ASN A 1 171 ? 22.995 -22.233 -10.539 1.00 81.06 171 ASN A O 1
ATOM 1403 N N . PRO A 1 172 ? 23.940 -22.814 -8.584 1.00 77.69 172 PRO A N 1
ATOM 1404 C CA . PRO A 1 172 ? 24.053 -21.435 -8.128 1.00 77.69 172 PRO A CA 1
ATOM 1405 C C . PRO A 1 172 ? 25.057 -20.655 -8.986 1.00 77.69 172 PRO A C 1
ATOM 1407 O O . PRO A 1 172 ? 26.157 -21.131 -9.257 1.00 77.69 172 PRO A O 1
ATOM 1410 N N . GLU A 1 173 ? 24.689 -19.435 -9.384 1.00 75.19 173 GLU A N 1
ATOM 1411 C CA . GLU A 1 173 ? 25.592 -18.465 -10.011 1.00 75.19 173 GLU A CA 1
ATOM 1412 C C . GLU A 1 173 ? 25.685 -17.199 -9.134 1.00 75.19 173 GLU A C 1
ATOM 1414 O O . GLU A 1 173 ? 24.669 -16.527 -8.935 1.00 75.19 173 GLU A O 1
ATOM 1419 N N . PRO A 1 174 ? 26.874 -16.831 -8.617 1.00 72.62 174 PRO A N 1
ATOM 1420 C CA . PRO A 1 174 ? 28.135 -17.569 -8.701 1.00 72.62 174 PRO A CA 1
ATOM 1421 C C . PRO A 1 174 ? 28.116 -18.849 -7.848 1.00 72.62 174 PRO A C 1
ATOM 1423 O O . PRO A 1 174 ? 27.576 -18.865 -6.743 1.00 72.62 174 PRO A O 1
ATOM 1426 N N . TYR A 1 175 ? 28.759 -19.905 -8.348 1.00 68.81 175 TYR A N 1
ATOM 1427 C CA . TYR A 1 175 ? 28.997 -21.130 -7.588 1.00 68.81 175 TYR A CA 1
ATOM 1428 C C . TYR A 1 175 ? 30.162 -20.870 -6.628 1.00 68.81 175 TYR A C 1
ATOM 1430 O O . TYR A 1 175 ? 31.296 -20.667 -7.069 1.00 68.81 175 TYR A O 1
ATOM 1438 N N . PHE A 1 176 ? 29.889 -20.798 -5.325 1.00 72.00 176 PHE A N 1
ATOM 1439 C CA . PHE A 1 176 ? 30.927 -20.580 -4.320 1.00 72.00 176 PHE A CA 1
ATOM 1440 C C . PHE A 1 176 ? 31.423 -21.937 -3.815 1.00 72.00 176 PHE A C 1
ATOM 1442 O O . PHE A 1 176 ? 30.685 -22.644 -3.139 1.00 72.00 176 PHE A O 1
ATOM 1449 N N . LEU A 1 177 ? 32.658 -22.301 -4.169 1.00 72.88 177 LEU A N 1
ATOM 1450 C CA . LEU A 1 177 ? 33.357 -23.453 -3.597 1.00 72.88 177 LEU A CA 1
ATOM 1451 C C . LEU A 1 177 ? 34.077 -22.997 -2.332 1.00 72.88 177 LEU A C 1
ATOM 1453 O O . LEU A 1 177 ? 34.917 -22.093 -2.383 1.00 72.88 177 LEU A O 1
ATOM 1457 N N . HIS A 1 178 ? 33.763 -23.615 -1.202 1.00 76.56 178 HIS A N 1
ATOM 1458 C CA . HIS A 1 178 ? 34.564 -23.472 -0.001 1.00 76.56 178 HIS A CA 1
ATOM 1459 C C . HIS A 1 178 ? 35.843 -24.306 -0.118 1.00 76.56 178 HIS A C 1
ATOM 1461 O O . HIS A 1 178 ? 35.911 -25.305 -0.830 1.00 76.56 178 HIS A O 1
ATOM 1467 N N . SER A 1 179 ? 36.888 -23.907 0.609 1.00 78.31 179 SER A N 1
ATOM 1468 C CA . SER A 1 179 ? 38.170 -24.625 0.611 1.00 78.31 179 SER A CA 1
ATOM 1469 C C . SER A 1 179 ? 38.072 -26.060 1.145 1.00 78.31 179 SER A C 1
ATOM 1471 O O . SER A 1 179 ? 38.976 -26.843 0.889 1.00 78.31 179 SER A O 1
ATOM 1473 N N . TRP A 1 180 ? 37.007 -26.391 1.879 1.00 77.50 180 TRP A N 1
ATOM 1474 C CA . TRP A 1 180 ? 36.736 -27.720 2.442 1.00 77.50 180 TRP A CA 1
ATOM 1475 C C . TRP A 1 180 ? 35.799 -28.581 1.578 1.00 77.50 180 TRP A C 1
ATOM 1477 O O . TRP A 1 180 ? 35.490 -29.700 1.962 1.00 77.50 180 TRP A O 1
ATOM 1487 N N . ASP A 1 181 ? 35.338 -28.094 0.420 1.00 78.31 181 ASP A N 1
ATOM 1488 C CA . ASP A 1 181 ? 34.526 -28.893 -0.519 1.00 78.31 181 ASP A CA 1
ATOM 1489 C C . ASP A 1 181 ? 35.394 -29.830 -1.394 1.00 78.31 181 ASP A C 1
ATOM 1491 O O . ASP A 1 181 ? 34.888 -30.484 -2.305 1.00 78.31 181 ASP A O 1
ATOM 1495 N N . TYR A 1 182 ? 36.710 -29.861 -1.146 1.00 72.00 182 TYR A N 1
ATOM 1496 C CA . TYR A 1 182 ? 37.717 -30.631 -1.888 1.00 72.00 182 TYR A CA 1
ATOM 1497 C C . TYR A 1 182 ? 38.224 -31.885 -1.143 1.00 72.00 182 TYR A C 1
ATOM 1499 O O . TYR A 1 182 ? 39.198 -32.482 -1.606 1.00 72.00 182 TYR A O 1
ATOM 1507 N N . ASP A 1 183 ? 37.595 -32.265 -0.024 1.00 58.78 183 ASP A N 1
ATOM 1508 C CA . ASP A 1 183 ? 37.935 -33.471 0.756 1.00 58.78 183 ASP A CA 1
ATOM 1509 C C . ASP A 1 183 ? 37.203 -34.734 0.259 1.00 58.78 183 ASP A C 1
ATOM 1511 O O . ASP A 1 183 ? 35.959 -34.694 0.097 1.00 58.78 183 ASP A O 1
#

Sequence (183 aa):
MAVCRSWELWESIRQEPSISCFSERDYAWRLPPGFSAHKVLQAGKLFEGEQVMGSFFKHTAREKRYEPISPTALKYIFHVGLSKGEAYSMENDIYDYYNVTIVAKSFVREQIRRMMSCLVNYSYDRIPLTTIEWLLSNPISSNFFDLGIPVAPPQGLFLTDVVYDPRMFTNPEPYFLHSWDYD

Organism: Caenorhabditis elegans (NCBI:txid6239)